Protein AF-A0A2M7E6N1-F1 (afdb_monomer_lite)

Secondary structure (DSSP, 8-state):
-PPPHHHHHTT-TT--EETTEETTT--BPPEE-TTS-EEE--------SSSHHHHHHHHHHHHHHHHHHHHTSPP-EEEEEEETTEEEEEEEEEETTEEEEEEEET---HHHHHHHHHHHHHHHHHHHHHHHHHHHHHHHHS-----HHHHHHHTTT--TTT---GGGTPPEEEEESS-TTTT--SSTTTEEEEEHHHHHHHHHHH-

Radius of gyration: 26.55 Å; chains: 1; bounding box: 60×28×76 Å

Foldseek 3Di:
DDDDPVCVPPPPVDWDDDPQATLPPQARHFDADPVGHGDGHDDGDDDFDDRPLVVLVVLVVVLVVLVVLLVPFDDFDKDWDADPNAIWIWGWDDDPPDIDTHTDGRDDDVVNVVRHVVSVVSVVVSVVSVVVSVVVVVCLVPDDDDDFVNQCVVAVQAAPPPRDHVVNVWDKDWDFCQDVVSPGGPYSSRIHIHTPVVVVVVVVVVD

InterPro domains:
  IPR002711 HNH endonuclease [PF01844] (159-205)
  IPR003615 HNH nuclease [SM00507] (146-200)
  IPR003615 HNH nuclease [cd00085] (150-203)
  IPR052892 Nucleic_acid-targeting_endonuclease [PTHR33877] (135-205)

Organism: NCBI:txid2014290

pLDDT: mean 72.69, std 21.27, range [29.91, 97.0]

Sequence (207 aa):
MGYCKECFEHIRSDCVLTNGVCVFCHYKTNEWDSNGQIVKKKDVLQDWGKSFLTWRNYYQNYFREIKKAIENLPKGSFIKKKIKGHWYYYLIYRNKNKVVFKYYGKMIPESLKAKIELRKDLVRKLSKIKSLLYSLRITARSSKKFSRFDILKKDNFTCQYCGRTPKDGVKLHVDHIIPLDKGGYHSKENLITTCQECNLEKHDKYS

Structure (mmCIF, N/CA/C/O backbone):
data_AF-A0A2M7E6N1-F1
#
_entry.id   AF-A0A2M7E6N1-F1
#
loop_
_atom_site.group_PDB
_atom_site.id
_atom_site.type_symbol
_atom_site.label_atom_id
_atom_site.label_alt_id
_atom_site.label_comp_id
_atom_site.label_asym_id
_atom_site.label_entity_id
_atom_site.label_seq_id
_atom_site.pdbx_PDB_ins_code
_atom_site.Cartn_x
_atom_site.Cartn_y
_atom_site.Cartn_z
_atom_site.occupancy
_atom_site.B_iso_or_equiv
_atom_site.auth_seq_id
_atom_site.auth_comp_id
_atom_site.auth_asym_id
_atom_site.auth_atom_id
_atom_site.pdbx_PDB_model_num
ATOM 1 N N . MET A 1 1 ? 19.928 3.974 17.284 1.00 29.91 1 MET A N 1
ATOM 2 C CA . MET A 1 1 ? 18.672 3.379 16.770 1.00 29.91 1 MET A CA 1
ATOM 3 C C . MET A 1 1 ? 18.925 1.901 16.542 1.00 29.91 1 MET A C 1
ATOM 5 O O . MET A 1 1 ? 19.706 1.572 15.663 1.00 29.91 1 MET A O 1
ATOM 9 N N . GLY A 1 2 ? 18.377 1.034 17.391 1.00 41.81 2 GLY A N 1
ATOM 10 C CA . GLY A 1 2 ? 18.538 -0.418 17.273 1.00 41.81 2 GLY A CA 1
ATOM 11 C C . GLY A 1 2 ? 17.288 -1.044 16.666 1.00 41.81 2 GLY A C 1
ATOM 12 O O . GLY A 1 2 ? 16.176 -0.640 16.997 1.00 41.81 2 GLY A O 1
ATOM 13 N N . TYR A 1 3 ? 17.477 -2.005 15.770 1.00 42.41 3 TYR A N 1
ATOM 14 C CA . TYR A 1 3 ? 16.412 -2.830 15.204 1.00 42.41 3 TYR A CA 1
ATOM 15 C C . TYR A 1 3 ? 16.255 -4.105 16.045 1.00 42.41 3 TYR A C 1
ATOM 17 O O . TYR A 1 3 ? 17.219 -4.563 16.656 1.00 42.41 3 TYR A O 1
ATOM 25 N N . CYS A 1 4 ? 15.063 -4.710 16.065 1.00 47.25 4 CYS A N 1
ATOM 26 C CA . CYS A 1 4 ? 14.921 -6.076 16.572 1.00 47.25 4 CYS A CA 1
ATOM 27 C C . CYS A 1 4 ? 15.604 -7.058 15.599 1.00 47.25 4 CYS A C 1
ATOM 29 O O . CYS A 1 4 ? 15.569 -6.822 14.390 1.00 47.25 4 CYS A O 1
ATOM 31 N N . LYS A 1 5 ? 16.215 -8.148 16.089 1.00 41.72 5 LYS A N 1
ATOM 32 C CA . LYS A 1 5 ? 16.976 -9.084 15.233 1.00 41.72 5 LYS A CA 1
ATOM 33 C C . LYS A 1 5 ? 16.126 -9.648 14.082 1.00 41.72 5 LYS A C 1
ATOM 35 O O . LYS A 1 5 ? 16.552 -9.611 12.934 1.00 41.72 5 LYS A O 1
ATOM 40 N N . GLU A 1 6 ? 14.873 -10.015 14.359 1.00 47.56 6 GLU A N 1
ATOM 41 C CA . GLU A 1 6 ? 13.917 -10.464 13.330 1.00 47.56 6 GLU A CA 1
ATOM 42 C C . GLU A 1 6 ? 13.539 -9.362 12.318 1.00 47.56 6 GLU A C 1
ATOM 44 O O . GLU A 1 6 ? 13.235 -9.640 11.160 1.00 47.56 6 GLU A O 1
ATOM 49 N N . CYS A 1 7 ? 13.576 -8.092 12.726 1.00 50.19 7 CYS A N 1
ATOM 50 C CA . CYS A 1 7 ? 13.232 -6.938 11.896 1.00 50.19 7 CYS A CA 1
ATOM 51 C C . CYS A 1 7 ? 14.350 -6.600 10.896 1.00 50.19 7 CYS A C 1
ATOM 53 O O . CYS A 1 7 ? 14.078 -6.186 9.769 1.00 50.19 7 CYS A O 1
ATOM 55 N N . PHE A 1 8 ? 15.606 -6.785 11.310 1.00 39.91 8 PHE A N 1
ATOM 56 C CA . PHE A 1 8 ? 16.781 -6.476 10.499 1.00 39.91 8 PHE A CA 1
ATOM 57 C C . PHE A 1 8 ? 16.979 -7.490 9.363 1.00 39.91 8 PHE A C 1
ATOM 59 O O . PHE A 1 8 ? 17.264 -7.110 8.229 1.00 39.91 8 PHE A O 1
ATOM 66 N N . GLU A 1 9 ? 16.766 -8.777 9.639 1.00 40.66 9 GLU A N 1
ATOM 67 C CA . GLU A 1 9 ? 17.077 -9.855 8.693 1.00 40.66 9 GLU A CA 1
ATOM 68 C C . GLU A 1 9 ? 15.975 -10.112 7.649 1.00 40.66 9 GLU A C 1
ATOM 70 O O . GLU A 1 9 ? 16.230 -10.762 6.636 1.00 40.66 9 GLU A O 1
ATOM 75 N N . HIS A 1 10 ? 14.741 -9.628 7.843 1.00 48.19 10 HIS A N 1
ATOM 76 C CA . HIS A 1 10 ? 13.595 -10.012 6.994 1.00 48.19 10 HIS A CA 1
ATOM 77 C C . HIS A 1 10 ? 12.956 -8.878 6.182 1.00 48.19 10 HIS A C 1
ATOM 79 O O . HIS A 1 10 ? 11.870 -9.053 5.630 1.00 48.19 10 HIS A O 1
ATOM 85 N N . ILE A 1 11 ? 13.628 -7.727 6.043 1.00 42.78 11 ILE A N 1
ATOM 86 C CA . ILE A 1 11 ? 13.127 -6.574 5.267 1.00 42.78 11 ILE A CA 1
ATOM 87 C C . ILE A 1 11 ? 11.681 -6.224 5.674 1.00 42.78 11 ILE A C 1
ATOM 89 O O . ILE A 1 11 ? 10.791 -6.043 4.839 1.00 42.78 11 ILE A O 1
ATOM 93 N N . ARG A 1 12 ? 11.432 -6.128 6.982 1.00 49.62 12 ARG A N 1
ATOM 94 C CA . ARG A 1 12 ? 10.317 -5.328 7.495 1.00 49.62 12 ARG A CA 1
ATOM 95 C C . ARG A 1 12 ? 10.891 -3.968 7.855 1.00 49.62 12 ARG A C 1
ATOM 97 O O . ARG A 1 12 ? 11.472 -3.786 8.919 1.00 49.62 12 ARG A O 1
ATOM 104 N N . SER A 1 13 ? 10.840 -3.052 6.892 1.00 38.97 13 SER A N 1
ATOM 105 C CA . SER A 1 13 ? 11.554 -1.768 6.924 1.00 38.97 13 SER A CA 1
ATOM 106 C C . SER A 1 13 ? 10.990 -0.745 7.920 1.00 38.97 13 SER A C 1
ATOM 108 O O . SER A 1 13 ? 11.370 0.418 7.878 1.00 38.97 13 SER A O 1
ATOM 110 N N . ASP A 1 14 ? 10.039 -1.142 8.756 1.00 39.38 14 ASP A N 1
ATOM 111 C CA . ASP A 1 14 ? 9.078 -0.262 9.407 1.00 39.38 14 ASP A CA 1
ATOM 112 C C . ASP A 1 14 ? 8.978 -0.445 10.936 1.00 39.38 14 ASP A C 1
ATOM 114 O O . ASP A 1 14 ? 8.237 0.300 11.576 1.00 39.38 14 ASP A O 1
ATOM 118 N N . CYS A 1 15 ? 9.763 -1.332 11.573 1.00 44.06 15 CYS A N 1
ATOM 119 C CA . CYS A 1 15 ? 9.841 -1.365 13.046 1.00 44.06 15 CYS A CA 1
ATOM 120 C C . CYS A 1 15 ? 10.893 -0.384 13.600 1.00 44.06 15 CYS A C 1
ATOM 122 O O . CYS A 1 15 ? 12.080 -0.461 13.285 1.00 44.06 15 CYS A O 1
ATOM 124 N N . VAL A 1 16 ? 10.434 0.491 14.501 1.00 41.50 16 VAL A N 1
ATOM 125 C CA . VAL A 1 16 ? 11.236 1.388 15.345 1.00 41.50 16 VAL A CA 1
ATOM 126 C C . VAL A 1 16 ? 11.027 0.982 16.809 1.00 41.50 16 VAL A C 1
ATOM 128 O O . VAL A 1 16 ? 9.938 0.534 17.173 1.00 41.50 16 VAL A O 1
ATOM 131 N N . LEU A 1 17 ? 12.066 1.110 17.641 1.00 43.16 17 LEU A N 1
ATOM 132 C CA . LEU A 1 17 ? 11.990 0.909 19.090 1.00 43.16 17 LEU A CA 1
ATOM 133 C C . LEU A 1 17 ? 11.842 2.253 19.806 1.00 43.16 17 LEU A C 1
ATOM 135 O O . LEU A 1 17 ? 12.632 3.168 19.574 1.00 43.16 17 LEU A O 1
ATOM 139 N N . THR A 1 18 ? 10.895 2.341 20.733 1.00 36.34 18 THR A N 1
ATOM 140 C CA . THR A 1 18 ? 10.771 3.463 21.672 1.00 36.34 18 THR A CA 1
ATOM 141 C C . THR A 1 18 ? 10.593 2.902 23.080 1.00 36.34 18 THR A C 1
ATOM 143 O O . THR A 1 18 ? 9.744 2.045 23.309 1.00 36.34 18 THR A O 1
ATOM 146 N N . ASN A 1 19 ? 11.454 3.312 24.018 1.00 39.22 19 ASN A N 1
ATOM 147 C CA . ASN A 1 19 ? 11.475 2.816 25.405 1.00 39.22 19 ASN A CA 1
ATOM 148 C C . ASN A 1 19 ? 11.522 1.274 25.543 1.00 39.22 19 ASN A C 1
ATOM 150 O O . ASN A 1 19 ? 10.914 0.707 26.449 1.00 39.22 19 ASN A O 1
ATOM 154 N N . GLY A 1 20 ? 12.240 0.586 24.644 1.00 42.12 20 GLY A N 1
ATOM 155 C CA . GLY A 1 20 ? 12.419 -0.874 24.695 1.00 42.12 20 GLY A CA 1
ATOM 156 C C . GLY A 1 20 ? 11.228 -1.695 24.180 1.00 42.12 20 GLY A C 1
ATOM 157 O O . GLY A 1 20 ? 11.040 -2.830 24.609 1.00 42.12 20 GLY A O 1
ATOM 158 N N . VAL A 1 21 ? 10.394 -1.148 23.287 1.00 40.72 21 VAL A N 1
ATOM 159 C CA . VAL A 1 21 ? 9.222 -1.844 22.716 1.00 40.72 21 VAL A CA 1
ATOM 160 C C . VAL A 1 21 ? 9.201 -1.707 21.191 1.00 40.72 21 VAL A C 1
ATOM 162 O O . VAL A 1 21 ? 9.361 -0.599 20.682 1.00 40.72 21 VAL A O 1
ATOM 165 N N . CYS A 1 22 ? 8.998 -2.812 20.448 1.00 49.78 22 CYS A N 1
ATOM 166 C CA . CYS A 1 22 ? 8.821 -2.756 18.982 1.00 49.78 22 CYS A CA 1
ATOM 167 C C . CYS A 1 22 ? 7.402 -2.336 18.628 1.00 49.78 22 CYS A C 1
ATOM 169 O O . CYS A 1 22 ? 6.429 -3.032 18.928 1.00 49.78 22 CYS A O 1
ATOM 171 N N . VAL A 1 23 ? 7.326 -1.221 17.907 1.00 42.72 23 VAL A N 1
ATOM 172 C CA . VAL A 1 23 ? 6.088 -0.537 17.519 1.00 42.72 23 VAL A CA 1
ATOM 173 C C . VAL A 1 23 ? 5.186 -1.395 16.614 1.00 42.72 23 VAL A C 1
ATOM 175 O O . VAL A 1 23 ? 3.986 -1.153 16.548 1.00 42.72 23 VAL A O 1
ATOM 178 N N . PHE A 1 24 ? 5.726 -2.429 15.959 1.00 43.50 24 PHE A N 1
ATOM 179 C CA . PHE A 1 24 ? 4.957 -3.337 15.096 1.00 43.50 24 PHE A CA 1
ATOM 180 C C . PHE A 1 24 ? 4.548 -4.664 15.737 1.00 43.50 24 PHE A C 1
ATOM 182 O O . PHE A 1 24 ? 3.534 -5.237 15.345 1.00 43.50 24 PHE A O 1
ATOM 189 N N . CYS A 1 25 ? 5.335 -5.173 16.684 1.00 43.91 25 CYS A N 1
ATOM 190 C CA . CYS A 1 25 ? 5.163 -6.529 17.213 1.00 43.91 25 CYS A CA 1
ATOM 191 C C . CYS A 1 25 ? 4.548 -6.546 18.620 1.00 43.91 25 CYS A C 1
ATOM 193 O O . CYS A 1 25 ? 4.162 -7.609 19.086 1.00 43.91 25 CYS A O 1
ATOM 195 N N . HIS A 1 26 ? 4.468 -5.395 19.303 1.00 43.59 26 HIS A N 1
ATOM 196 C CA . HIS A 1 26 ? 3.976 -5.273 20.683 1.00 43.59 26 HIS A CA 1
ATOM 197 C C . HIS A 1 26 ? 4.650 -6.239 21.692 1.00 43.59 26 HIS A C 1
ATOM 199 O O . HIS A 1 26 ? 4.001 -6.744 22.602 1.00 43.59 26 HIS A O 1
ATOM 205 N N . TYR A 1 27 ? 5.969 -6.451 21.589 1.00 43.47 27 TYR A N 1
ATOM 206 C CA . TYR A 1 27 ? 6.781 -7.126 22.619 1.00 43.47 27 TYR A CA 1
ATOM 207 C C . TYR A 1 27 ? 7.681 -6.111 23.342 1.00 43.47 27 TYR A C 1
ATOM 209 O O . TYR A 1 27 ? 8.292 -5.262 22.684 1.00 43.47 27 TYR A O 1
ATOM 217 N N . LYS A 1 28 ? 7.799 -6.209 24.678 1.00 42.94 28 LYS A N 1
ATOM 218 C CA . LYS A 1 28 ? 8.885 -5.552 25.429 1.00 42.94 28 LYS A CA 1
ATOM 219 C C . LYS A 1 28 ? 10.184 -6.321 25.172 1.00 42.94 28 LYS A C 1
ATOM 221 O O . LYS A 1 28 ? 10.194 -7.548 25.216 1.00 42.94 28 LYS A O 1
ATOM 226 N N . THR A 1 29 ? 11.264 -5.620 24.847 1.00 50.81 29 THR A N 1
ATOM 227 C CA . THR A 1 29 ? 12.555 -6.240 24.531 1.00 50.81 29 THR A CA 1
ATOM 228 C C . THR A 1 29 ? 13.300 -6.619 25.808 1.00 50.81 29 THR A C 1
ATOM 230 O O . THR A 1 29 ? 13.309 -5.849 26.768 1.00 50.81 29 THR A O 1
ATOM 233 N N . ASN A 1 30 ? 13.957 -7.783 25.798 1.00 51.69 30 ASN A N 1
ATOM 234 C CA . ASN A 1 30 ? 14.899 -8.190 26.845 1.00 51.69 30 ASN A CA 1
ATOM 235 C C . ASN A 1 30 ? 16.039 -7.166 26.995 1.00 51.69 30 ASN A C 1
ATOM 237 O O . ASN A 1 30 ? 16.335 -6.425 26.057 1.00 51.69 30 ASN A O 1
ATOM 241 N N . GLU A 1 31 ? 16.693 -7.152 28.152 1.00 52.94 31 GLU A N 1
ATOM 242 C CA . GLU A 1 31 ? 17.975 -6.466 28.347 1.00 52.94 31 GLU A CA 1
ATOM 243 C C . GLU A 1 31 ? 19.106 -7.382 27.852 1.00 52.94 31 GLU A C 1
ATOM 245 O O . GLU A 1 31 ? 19.082 -8.586 28.127 1.00 52.94 31 GLU A O 1
ATOM 250 N N . TRP A 1 32 ? 20.073 -6.819 27.122 1.00 46.94 32 TRP A N 1
ATOM 251 C CA . TRP A 1 32 ? 21.192 -7.536 26.494 1.00 46.94 32 TRP A CA 1
ATOM 252 C C . TRP A 1 32 ? 22.525 -6.869 26.853 1.00 46.94 32 TRP A C 1
ATOM 254 O O . TRP A 1 32 ? 22.564 -5.647 27.007 1.00 46.94 32 TRP A O 1
ATOM 264 N N . ASP A 1 33 ? 23.602 -7.645 26.971 1.00 56.62 33 ASP A N 1
ATOM 265 C CA . ASP A 1 33 ? 24.953 -7.129 27.214 1.00 56.62 33 ASP A CA 1
ATOM 266 C C . ASP A 1 33 ? 25.668 -6.682 25.919 1.00 56.62 33 ASP A C 1
ATOM 268 O O . ASP A 1 33 ? 25.150 -6.830 24.807 1.00 56.62 33 ASP A O 1
ATOM 272 N N . SER A 1 34 ? 26.880 -6.128 26.052 1.00 44.62 34 SER A N 1
ATOM 273 C CA . SER A 1 34 ? 27.693 -5.644 24.923 1.00 44.62 34 SER A CA 1
ATOM 274 C C . SER A 1 34 ? 28.162 -6.744 23.966 1.00 44.62 34 SER A C 1
ATOM 276 O O . SER A 1 34 ? 28.597 -6.433 22.860 1.00 44.62 34 SER A O 1
ATOM 278 N N . ASN A 1 35 ? 28.050 -8.012 24.367 1.00 47.41 35 ASN A N 1
ATOM 279 C CA . ASN A 1 35 ? 28.360 -9.183 23.549 1.00 47.41 35 ASN A CA 1
ATOM 280 C C . ASN A 1 35 ? 27.093 -9.817 22.947 1.00 47.41 35 ASN A C 1
ATOM 282 O O . ASN A 1 35 ? 27.176 -10.821 22.238 1.00 47.41 35 ASN A O 1
ATOM 286 N N . GLY A 1 36 ? 25.919 -9.230 23.204 1.00 37.66 36 GLY A N 1
ATOM 287 C CA . GLY A 1 36 ? 24.639 -9.688 22.685 1.00 37.66 36 GLY A CA 1
ATOM 288 C C . GLY A 1 36 ? 24.035 -10.880 23.433 1.00 37.66 36 GLY A C 1
ATOM 289 O O . GLY A 1 36 ? 23.231 -11.599 22.838 1.00 37.66 36 GLY A O 1
ATOM 290 N N . GLN A 1 37 ? 24.378 -11.106 24.705 1.00 41.78 37 GLN A N 1
ATOM 291 C CA . GLN A 1 37 ? 23.738 -12.118 25.559 1.00 41.78 37 GLN A CA 1
ATOM 292 C C . GLN A 1 37 ? 22.634 -11.518 26.446 1.00 41.78 37 GLN A C 1
ATOM 294 O O . GLN A 1 37 ? 22.700 -10.358 26.846 1.00 41.78 37 GLN A O 1
ATOM 299 N N . ILE A 1 38 ? 21.583 -12.298 26.733 1.00 40.75 38 ILE A N 1
ATOM 300 C CA . ILE A 1 38 ? 20.387 -11.839 27.465 1.00 40.75 38 ILE A CA 1
ATOM 301 C C . ILE A 1 38 ? 20.673 -11.766 28.966 1.00 40.75 38 ILE A C 1
ATOM 303 O O . ILE A 1 38 ? 20.966 -12.784 29.585 1.00 40.75 38 ILE A O 1
ATOM 307 N N . VAL A 1 39 ? 20.468 -10.590 29.560 1.00 49.59 39 VAL A N 1
ATOM 308 C CA . VAL A 1 39 ? 20.672 -10.333 30.995 1.00 49.59 39 VAL A CA 1
ATOM 309 C C . VAL A 1 39 ? 19.364 -10.230 31.790 1.00 49.59 39 VAL A C 1
ATOM 311 O O . VAL A 1 39 ? 19.364 -10.527 32.984 1.00 49.59 39 VAL A O 1
ATOM 314 N N . LYS A 1 40 ? 18.223 -9.869 31.170 1.00 43.56 40 LYS A N 1
ATOM 315 C CA . LYS A 1 40 ? 16.909 -9.850 31.861 1.00 43.56 40 LYS A CA 1
ATOM 316 C C . LYS A 1 40 ? 15.700 -9.915 30.912 1.00 43.56 40 LYS A C 1
ATOM 318 O O . LYS A 1 40 ? 15.672 -9.218 29.900 1.00 43.56 40 LYS A O 1
ATOM 323 N N . LYS A 1 41 ? 14.668 -10.702 31.256 1.00 43.44 41 LYS A N 1
ATOM 324 C CA . LYS A 1 41 ? 13.372 -10.802 30.534 1.00 43.44 41 LYS A CA 1
ATOM 325 C C . LYS A 1 41 ? 12.311 -9.902 31.190 1.00 43.44 41 LYS A C 1
ATOM 327 O O . LYS A 1 41 ? 12.215 -9.900 32.414 1.00 43.44 41 LYS A O 1
ATOM 332 N N . LYS A 1 42 ? 11.515 -9.149 30.413 1.00 43.69 42 LYS A N 1
ATOM 333 C CA . LYS A 1 42 ? 10.425 -8.284 30.930 1.00 43.69 42 LYS A CA 1
ATOM 334 C C . LYS A 1 42 ? 9.100 -8.521 30.189 1.00 43.69 42 LYS A C 1
ATOM 336 O O . LYS A 1 42 ? 9.071 -8.486 28.962 1.00 43.69 42 LYS A O 1
ATOM 341 N N . ASP A 1 43 ? 8.023 -8.721 30.952 1.00 44.84 43 ASP A N 1
ATOM 342 C CA . ASP A 1 43 ? 6.708 -9.176 30.471 1.00 44.84 43 ASP A CA 1
ATOM 343 C C . ASP A 1 43 ? 5.859 -8.116 29.740 1.00 44.84 43 ASP A C 1
ATOM 345 O O . ASP A 1 43 ? 5.949 -6.904 29.966 1.00 44.84 43 ASP A O 1
ATOM 349 N N . VAL A 1 44 ? 5.024 -8.625 28.830 1.00 41.69 44 VAL A N 1
ATOM 350 C CA . VAL A 1 44 ? 4.230 -7.936 27.799 1.00 41.69 44 VAL A CA 1
ATOM 351 C C . VAL A 1 44 ? 2.810 -7.656 28.304 1.00 41.69 44 VAL A C 1
ATOM 353 O O . VAL A 1 44 ? 2.206 -8.587 28.820 1.00 41.69 44 VAL A O 1
ATOM 356 N N . LEU A 1 45 ? 2.272 -6.433 28.111 1.00 40.84 45 LEU A N 1
ATOM 357 C CA . LEU A 1 45 ? 0.858 -6.098 27.781 1.00 40.84 45 LEU A CA 1
ATOM 358 C C . LEU A 1 45 ? 0.475 -4.635 28.123 1.00 40.84 45 LEU A C 1
ATOM 360 O O . LEU A 1 45 ? 1.081 -4.026 28.998 1.00 40.84 45 LEU A O 1
ATOM 364 N N . GLN A 1 46 ? -0.599 -4.162 27.458 1.00 33.38 46 GLN A N 1
ATOM 365 C CA . GLN A 1 46 ? -1.424 -2.945 27.668 1.00 33.38 46 GLN A CA 1
ATOM 366 C C . GLN A 1 46 ? -1.090 -1.682 26.842 1.00 33.38 46 GLN A C 1
ATOM 368 O O . GLN A 1 46 ? -0.435 -0.785 27.348 1.00 33.38 46 GLN A O 1
ATOM 373 N N . ASP A 1 47 ? -1.600 -1.583 25.601 1.00 33.69 47 ASP A N 1
ATOM 374 C CA . ASP A 1 47 ? -2.255 -0.351 25.093 1.00 33.69 47 ASP A CA 1
ATOM 375 C C . ASP A 1 47 ? -2.961 -0.619 23.742 1.00 33.69 47 ASP A C 1
ATOM 377 O O . ASP A 1 47 ? -2.325 -1.030 22.769 1.00 33.69 47 ASP A O 1
ATOM 381 N N . TRP A 1 48 ? -4.285 -0.468 23.677 1.00 35.06 48 TRP A N 1
ATOM 382 C CA . TRP A 1 48 ? -5.137 -0.919 22.562 1.00 35.06 48 TRP A CA 1
ATOM 383 C C . TRP A 1 48 ? -5.934 0.267 21.990 1.00 35.06 48 TRP A C 1
ATOM 385 O O . TRP A 1 48 ? -6.916 0.685 22.591 1.00 35.06 48 TRP A O 1
ATOM 395 N N . GLY A 1 49 ? -5.551 0.811 20.821 1.00 36.97 49 GLY A N 1
ATOM 396 C CA . GLY A 1 49 ? -6.436 1.734 20.079 1.00 36.97 49 GLY A CA 1
ATOM 397 C C . GLY A 1 49 ? -5.817 2.646 19.009 1.00 36.97 49 GLY A C 1
ATOM 398 O O . GLY A 1 49 ? -6.502 3.004 18.055 1.00 36.97 49 GLY A O 1
ATOM 399 N N . LYS A 1 50 ? -4.530 3.017 19.098 1.00 37.25 50 LYS A N 1
ATOM 400 C CA . LYS A 1 50 ? -3.926 4.038 18.202 1.00 37.25 50 LYS A CA 1
ATOM 401 C C . LYS A 1 50 ? -2.993 3.507 17.102 1.00 37.25 50 LYS A C 1
ATOM 403 O O . LYS A 1 50 ? -2.519 4.292 16.286 1.00 37.25 50 LYS A O 1
ATOM 408 N N . SER A 1 51 ? -2.713 2.204 17.047 1.00 49.38 51 SER A N 1
ATOM 409 C CA . SER A 1 51 ? -1.590 1.675 16.256 1.00 49.38 51 SER A CA 1
ATOM 410 C C . SER A 1 51 ? -1.890 1.399 14.778 1.00 49.38 51 SER A C 1
ATOM 412 O O . SER A 1 51 ? -0.976 1.480 13.974 1.00 49.38 51 SER A O 1
ATOM 414 N N . PHE A 1 52 ? -3.129 1.113 14.361 1.00 40.09 52 PHE A N 1
ATOM 415 C CA . PHE A 1 52 ? -3.390 0.618 12.993 1.00 40.09 52 PHE A CA 1
ATOM 416 C C . PHE A 1 52 ? -3.777 1.705 11.966 1.00 40.09 52 PHE A C 1
ATOM 418 O O . PHE A 1 52 ? -3.365 1.642 10.803 1.00 40.09 52 PHE A O 1
ATOM 425 N N . LEU A 1 53 ? -4.571 2.712 12.361 1.00 43.09 53 LEU A N 1
ATOM 426 C CA . LEU A 1 53 ? -5.066 3.764 11.451 1.00 43.09 53 LEU A CA 1
ATOM 427 C C . LEU A 1 53 ? -3.916 4.592 10.849 1.00 43.09 53 LEU A C 1
ATOM 429 O O . LEU A 1 53 ? -3.933 4.951 9.671 1.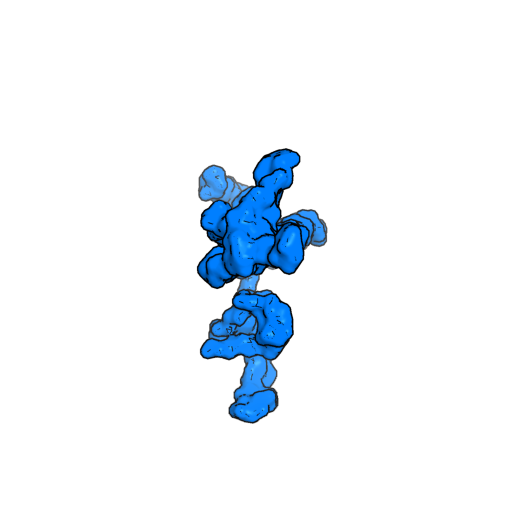00 43.09 53 LEU A O 1
ATOM 433 N N . THR A 1 54 ? -2.879 4.817 11.651 1.00 57.25 54 THR A N 1
ATOM 434 C CA . THR A 1 54 ? -1.613 5.456 11.283 1.00 57.25 54 THR A CA 1
ATOM 435 C C . THR A 1 54 ? -0.881 4.685 10.187 1.00 57.25 54 THR A C 1
ATOM 437 O O . THR A 1 54 ? -0.488 5.289 9.189 1.00 57.25 54 THR A O 1
ATOM 440 N N . TRP A 1 55 ? -0.776 3.355 10.289 1.00 53.00 55 TRP A N 1
ATOM 441 C CA . TRP A 1 55 ? -0.081 2.541 9.283 1.00 53.00 55 TRP A CA 1
ATOM 442 C C . TRP A 1 55 ? -0.817 2.466 7.951 1.00 53.00 55 TRP A C 1
ATOM 444 O O . TRP A 1 55 ? -0.193 2.591 6.897 1.00 53.00 55 TRP A O 1
ATOM 454 N N . ARG A 1 56 ? -2.145 2.315 7.948 1.00 60.28 56 ARG A N 1
ATOM 455 C CA . ARG A 1 56 ? -2.898 2.313 6.683 1.00 60.28 56 ARG A CA 1
ATOM 456 C C . ARG A 1 56 ? -2.768 3.641 5.948 1.00 60.28 56 ARG A C 1
ATOM 458 O O . ARG A 1 56 ? -2.509 3.631 4.745 1.00 60.28 56 ARG A O 1
ATOM 465 N N . ASN A 1 57 ? -2.917 4.758 6.657 1.00 65.69 57 ASN A N 1
ATOM 466 C CA . ASN A 1 57 ? -2.766 6.086 6.067 1.00 65.69 57 ASN A CA 1
ATOM 467 C C . ASN A 1 57 ? -1.334 6.305 5.565 1.00 65.69 57 ASN A C 1
ATOM 469 O O . ASN A 1 57 ? -1.147 6.788 4.449 1.00 65.69 57 ASN A O 1
ATOM 473 N N . TYR A 1 58 ? -0.331 5.858 6.324 1.00 70.56 58 TYR A N 1
ATOM 474 C CA . TYR A 1 58 ? 1.066 5.856 5.895 1.00 70.56 58 TYR A CA 1
ATOM 475 C C . TYR A 1 58 ? 1.260 5.089 4.579 1.00 70.56 58 TYR A C 1
ATOM 477 O O . TYR A 1 58 ? 1.741 5.655 3.600 1.00 70.56 58 TYR A O 1
ATOM 485 N N . TYR A 1 59 ? 0.810 3.833 4.501 1.00 68.75 59 TYR A N 1
ATOM 486 C CA . TYR A 1 59 ? 0.962 3.011 3.299 1.00 68.75 59 TYR A CA 1
ATOM 487 C C . TYR A 1 59 ? 0.173 3.549 2.101 1.00 68.75 59 TYR A C 1
ATOM 489 O O . TYR A 1 59 ? 0.629 3.441 0.962 1.00 68.75 59 TYR A O 1
ATOM 497 N N . GLN A 1 60 ? -0.988 4.164 2.334 1.00 77.19 60 GLN A N 1
ATOM 498 C CA . GLN A 1 60 ? -1.750 4.852 1.292 1.00 77.19 60 GLN A CA 1
ATOM 499 C C . GLN A 1 60 ? -1.035 6.113 0.784 1.00 77.19 60 GLN A C 1
ATOM 501 O O . GLN A 1 60 ? -1.023 6.359 -0.424 1.00 77.19 60 GLN A O 1
ATOM 506 N N . ASN A 1 61 ? -0.423 6.905 1.666 1.00 77.19 61 ASN A N 1
ATOM 507 C CA . ASN A 1 61 ? 0.382 8.070 1.286 1.00 77.19 61 ASN A CA 1
ATOM 508 C C . ASN A 1 61 ? 1.616 7.637 0.498 1.00 77.19 61 ASN A C 1
ATOM 510 O O . ASN A 1 61 ? 1.826 8.103 -0.621 1.00 77.19 61 ASN A O 1
ATOM 514 N N . TYR A 1 62 ? 2.346 6.654 1.017 1.00 78.69 62 TYR A N 1
ATOM 515 C CA . TYR A 1 62 ? 3.533 6.103 0.378 1.00 78.69 62 TYR A CA 1
ATOM 516 C C . TYR A 1 62 ? 3.224 5.504 -1.004 1.00 78.69 62 TYR A C 1
ATOM 518 O O . TYR A 1 62 ? 3.954 5.719 -1.973 1.00 78.69 62 TYR A O 1
ATOM 526 N N . PHE A 1 63 ? 2.077 4.828 -1.148 1.00 85.81 63 PHE A N 1
ATOM 527 C CA . PHE A 1 63 ? 1.577 4.368 -2.446 1.00 85.81 63 PHE A CA 1
ATOM 528 C C . PHE A 1 63 ? 1.372 5.530 -3.432 1.00 85.81 63 PHE A C 1
ATOM 530 O O . PHE A 1 63 ? 1.769 5.428 -4.596 1.00 85.81 63 PHE A O 1
ATOM 537 N N . ARG A 1 64 ? 0.760 6.639 -2.986 1.00 87.94 64 ARG A N 1
ATOM 538 C CA . ARG A 1 64 ? 0.533 7.832 -3.822 1.00 87.94 64 ARG A CA 1
ATOM 539 C C . ARG A 1 64 ? 1.845 8.481 -4.258 1.00 87.94 64 ARG A C 1
ATOM 541 O O . ARG A 1 64 ? 1.969 8.848 -5.424 1.00 87.94 64 ARG A O 1
ATOM 548 N N . GLU A 1 65 ? 2.817 8.590 -3.361 1.00 88.38 65 GLU A N 1
ATOM 549 C CA . GLU A 1 65 ? 4.135 9.164 -3.651 1.00 88.38 65 GLU A CA 1
ATOM 550 C C . GLU A 1 65 ? 4.913 8.334 -4.672 1.00 88.38 65 GLU A C 1
ATOM 552 O O . GLU A 1 65 ? 5.362 8.868 -5.687 1.00 88.38 65 GLU A O 1
ATOM 557 N N . ILE A 1 66 ? 5.000 7.014 -4.471 1.00 87.12 66 ILE A N 1
ATOM 558 C CA . ILE A 1 66 ? 5.670 6.118 -5.422 1.00 87.12 66 ILE A CA 1
ATOM 559 C C . ILE A 1 66 ? 4.990 6.185 -6.791 1.00 87.12 66 ILE A C 1
ATOM 561 O O . ILE A 1 66 ? 5.670 6.216 -7.817 1.00 87.12 66 ILE A O 1
ATOM 565 N N . LYS A 1 67 ? 3.653 6.233 -6.827 1.00 93.12 67 LYS A N 1
ATOM 566 C CA . LYS A 1 67 ? 2.907 6.347 -8.083 1.00 93.12 67 LYS A CA 1
ATOM 567 C C . LYS A 1 67 ? 3.275 7.631 -8.841 1.00 93.12 67 LYS A C 1
ATOM 569 O O . LYS A 1 67 ? 3.606 7.540 -10.022 1.00 93.12 67 LYS A O 1
ATOM 574 N N . LYS A 1 68 ? 3.313 8.782 -8.157 1.00 93.38 68 LYS A N 1
ATOM 575 C CA . LYS A 1 68 ? 3.758 10.064 -8.738 1.00 93.38 68 LYS A CA 1
ATOM 576 C C . LYS A 1 68 ? 5.212 10.006 -9.221 1.00 93.38 68 LYS A C 1
ATOM 578 O O . LYS A 1 68 ? 5.520 10.471 -10.313 1.00 93.38 68 LYS A O 1
ATOM 583 N N . ALA A 1 69 ? 6.111 9.399 -8.444 1.00 91.69 69 ALA A N 1
ATOM 584 C CA . ALA A 1 69 ? 7.513 9.246 -8.836 1.00 91.69 69 ALA A CA 1
ATOM 585 C C . ALA A 1 69 ? 7.662 8.398 -10.113 1.00 91.69 69 ALA A C 1
ATOM 587 O O . ALA A 1 69 ? 8.428 8.745 -11.011 1.00 91.69 69 ALA A O 1
ATOM 588 N N . ILE A 1 70 ? 6.888 7.314 -10.232 1.00 94.44 70 ILE A N 1
ATOM 589 C CA . ILE A 1 70 ? 6.865 6.467 -11.428 1.00 94.44 70 ILE A CA 1
ATOM 590 C C . ILE A 1 70 ? 6.362 7.244 -12.648 1.00 94.44 70 ILE A C 1
ATOM 592 O O . ILE A 1 70 ? 6.899 7.046 -13.733 1.00 94.44 70 ILE A O 1
ATOM 596 N N . GLU A 1 71 ? 5.350 8.101 -12.524 1.00 92.75 71 GLU A N 1
ATOM 597 C CA . GLU A 1 71 ? 4.801 8.867 -13.659 1.00 92.75 71 GLU A CA 1
ATOM 598 C C . GLU A 1 71 ? 5.866 9.733 -14.355 1.00 92.75 71 GLU A C 1
ATOM 600 O O . GLU A 1 71 ? 5.881 9.801 -15.583 1.00 92.75 71 GLU A O 1
ATOM 605 N N . ASN A 1 72 ? 6.826 10.265 -13.595 1.00 91.25 72 ASN A N 1
ATOM 606 C CA . ASN A 1 72 ? 7.896 11.129 -14.102 1.00 91.25 72 ASN A CA 1
ATOM 607 C C . ASN A 1 72 ? 9.129 10.381 -14.649 1.00 91.25 72 ASN A C 1
ATOM 609 O O . ASN A 1 72 ? 10.051 11.006 -15.176 1.00 91.25 72 ASN A O 1
ATOM 613 N N . LEU A 1 73 ? 9.183 9.049 -14.540 1.00 94.69 73 LEU A N 1
ATOM 614 C CA . LEU A 1 73 ? 10.331 8.253 -14.989 1.00 94.69 73 LEU A CA 1
ATOM 615 C C . LEU A 1 73 ? 10.112 7.635 -16.380 1.00 94.69 73 LEU A C 1
ATOM 617 O O . LEU A 1 73 ? 9.003 7.201 -16.699 1.00 94.69 73 LEU A O 1
ATOM 621 N N . PRO A 1 74 ? 11.162 7.492 -17.210 1.00 94.38 74 PRO A N 1
ATOM 622 C CA . PRO A 1 74 ? 11.051 6.836 -18.509 1.00 94.38 74 PRO A CA 1
ATOM 623 C C . PRO A 1 74 ? 10.609 5.381 -18.334 1.00 94.38 74 PRO A C 1
ATOM 625 O O . PRO A 1 74 ? 11.075 4.680 -17.441 1.00 94.38 74 PRO A O 1
ATOM 628 N N . LYS A 1 75 ? 9.691 4.919 -19.185 1.00 93.75 75 LYS A N 1
ATOM 629 C CA . LYS A 1 75 ? 9.215 3.529 -19.206 1.00 93.75 75 LYS A CA 1
ATOM 630 C C . LYS A 1 75 ? 9.933 2.724 -20.280 1.00 93.75 75 LYS A C 1
ATOM 632 O O . LYS A 1 75 ? 10.246 3.259 -21.340 1.00 93.75 75 LYS A O 1
ATOM 637 N N . GLY A 1 76 ? 10.100 1.429 -20.031 1.00 94.31 76 GLY A N 1
ATOM 638 C CA . GLY A 1 76 ? 10.598 0.479 -21.018 1.00 94.31 76 GLY A CA 1
ATOM 639 C C . GLY A 1 76 ? 11.769 -0.360 -20.537 1.00 94.31 76 GLY A C 1
ATOM 640 O O . GLY A 1 76 ? 12.138 -0.332 -19.365 1.00 94.31 76 GLY A O 1
ATOM 641 N N . SER A 1 77 ? 12.342 -1.086 -21.487 1.00 95.12 77 SER A N 1
ATOM 642 C CA . SER A 1 77 ? 13.543 -1.899 -21.320 1.00 95.12 77 SER A CA 1
ATOM 643 C C . SER A 1 77 ? 14.497 -1.628 -22.473 1.00 95.12 77 SER A C 1
ATOM 645 O O . SER A 1 77 ? 14.066 -1.299 -23.577 1.00 95.12 77 SER A O 1
ATOM 647 N N . PHE A 1 78 ? 15.796 -1.769 -22.242 1.00 95.94 78 PHE A N 1
ATOM 648 C CA . PHE A 1 78 ? 16.761 -1.713 -23.331 1.00 95.94 78 PHE A CA 1
ATOM 649 C C . PHE A 1 78 ? 16.856 -3.060 -24.035 1.00 95.94 78 PHE A C 1
ATOM 651 O O . PHE A 1 78 ? 16.878 -4.107 -23.392 1.00 95.94 78 PHE A O 1
ATOM 658 N N . ILE A 1 79 ? 16.944 -3.017 -25.359 1.00 96.06 79 ILE A N 1
ATOM 659 C CA . ILE A 1 79 ? 17.276 -4.159 -26.206 1.00 96.06 79 ILE A CA 1
ATOM 660 C C . ILE A 1 79 ? 18.455 -3.788 -27.102 1.00 96.06 79 ILE A C 1
ATOM 662 O O . ILE A 1 79 ? 18.650 -2.617 -27.433 1.00 96.06 79 ILE A O 1
ATOM 666 N N . LYS A 1 80 ? 19.213 -4.797 -27.528 1.00 96.38 80 LYS A N 1
ATOM 667 C CA . LYS A 1 80 ? 20.288 -4.659 -28.512 1.00 96.38 80 LYS A CA 1
ATOM 668 C C . LYS A 1 80 ? 19.903 -5.369 -29.807 1.00 96.38 80 LYS A C 1
ATOM 670 O O . LYS A 1 80 ? 19.343 -6.462 -29.763 1.00 96.38 80 LYS A O 1
ATOM 675 N N . LYS A 1 81 ? 20.202 -4.762 -30.953 1.00 95.50 81 LYS A N 1
ATOM 676 C CA . LYS A 1 81 ? 20.020 -5.352 -32.287 1.00 95.50 81 LYS A CA 1
ATOM 677 C C . LYS A 1 81 ? 21.328 -5.274 -33.066 1.00 95.50 81 LYS A C 1
ATOM 679 O O . LYS A 1 81 ? 22.032 -4.272 -32.966 1.00 95.50 81 LYS A O 1
ATOM 684 N N . LYS A 1 82 ? 21.641 -6.318 -33.835 1.00 96.50 82 LYS A N 1
ATOM 685 C CA . LYS A 1 82 ? 22.799 -6.352 -34.736 1.00 96.50 82 LYS A CA 1
ATOM 686 C C . LYS A 1 82 ? 22.345 -5.968 -36.144 1.00 96.50 82 LYS A C 1
ATOM 688 O O . LYS A 1 82 ? 21.441 -6.601 -36.678 1.00 96.50 82 LYS A O 1
ATOM 693 N N . ILE A 1 83 ? 22.946 -4.937 -36.731 1.00 94.31 83 ILE A N 1
ATOM 694 C CA . ILE A 1 83 ? 22.630 -4.433 -38.075 1.00 94.31 83 ILE A CA 1
ATOM 695 C C . ILE A 1 83 ? 23.952 -4.242 -38.813 1.00 94.31 83 ILE A C 1
ATOM 697 O O . ILE A 1 83 ? 24.823 -3.526 -38.323 1.00 94.31 83 ILE A O 1
ATOM 701 N N . LYS A 1 84 ? 24.116 -4.904 -39.968 1.00 94.50 84 LYS A N 1
ATOM 702 C CA . LYS A 1 84 ? 25.348 -4.852 -40.782 1.00 94.50 84 LYS A CA 1
ATOM 703 C C . LYS A 1 84 ? 26.630 -5.060 -39.949 1.00 94.50 84 LYS A C 1
ATOM 705 O O . LYS A 1 84 ? 27.582 -4.305 -40.060 1.00 94.50 84 LYS A O 1
ATOM 710 N N . GLY A 1 85 ? 26.622 -6.040 -39.042 1.00 94.62 85 GLY A N 1
ATOM 711 C CA . GLY A 1 85 ? 27.775 -6.352 -38.183 1.00 94.62 85 GLY A CA 1
ATOM 712 C C . GLY A 1 85 ? 27.894 -5.525 -36.895 1.00 94.62 85 GLY A C 1
ATOM 713 O O . GLY A 1 85 ? 28.555 -5.976 -35.962 1.00 94.62 85 GLY A O 1
ATOM 714 N N . HIS A 1 86 ? 27.198 -4.393 -36.778 1.00 94.25 86 HIS A N 1
ATOM 715 C CA . HIS A 1 86 ? 27.300 -3.490 -35.629 1.00 94.25 86 HIS A CA 1
ATOM 716 C C . HIS A 1 86 ? 26.116 -3.618 -34.664 1.00 94.25 86 HIS A C 1
ATOM 718 O O . HIS A 1 86 ? 24.986 -3.885 -35.073 1.00 94.25 86 HIS A O 1
ATOM 724 N N . TRP A 1 87 ? 26.369 -3.412 -33.369 1.00 96.75 87 TRP A N 1
ATOM 725 C CA . TRP A 1 87 ? 25.343 -3.437 -32.326 1.00 96.75 87 TRP A CA 1
ATOM 726 C C . TRP A 1 87 ? 24.756 -2.049 -32.072 1.00 96.75 87 TRP A C 1
ATOM 728 O O . TRP A 1 87 ? 25.487 -1.071 -31.925 1.00 96.75 87 TRP A O 1
ATOM 738 N N . TYR A 1 88 ? 23.430 -1.997 -31.961 1.00 96.31 88 TYR A N 1
ATOM 739 C CA . TYR A 1 88 ? 22.668 -0.787 -31.678 1.00 96.31 88 TYR A CA 1
ATOM 740 C C . TYR A 1 88 ? 21.645 -1.025 -30.573 1.00 96.31 88 TYR A C 1
ATOM 742 O O . TYR A 1 88 ? 20.998 -2.075 -30.518 1.00 96.31 88 TYR A O 1
ATOM 750 N N . TYR A 1 89 ? 21.473 -0.026 -29.716 1.00 96.88 89 TYR A N 1
ATOM 751 C CA . TYR A 1 89 ? 20.555 -0.052 -28.592 1.00 96.88 89 TYR A CA 1
ATOM 752 C C . TYR A 1 89 ? 19.239 0.643 -28.926 1.00 96.88 89 TYR A C 1
ATOM 754 O O . TYR A 1 89 ? 19.199 1.708 -29.548 1.00 96.88 89 TYR A O 1
ATOM 762 N N . TYR A 1 90 ? 18.153 0.037 -28.459 1.00 96.62 90 TYR A N 1
ATOM 763 C CA . TYR A 1 90 ? 16.807 0.584 -28.533 1.00 96.62 90 TYR A CA 1
ATOM 764 C C . TYR A 1 90 ? 16.163 0.522 -27.151 1.00 96.62 90 TYR A C 1
ATOM 766 O O . TYR A 1 90 ? 16.323 -0.461 -26.432 1.00 96.62 90 TYR A O 1
ATOM 774 N N . LEU A 1 91 ? 15.389 1.543 -26.797 1.00 96.81 91 LEU A N 1
ATOM 775 C CA . LEU A 1 91 ? 14.460 1.494 -25.676 1.00 96.81 91 LEU A CA 1
ATOM 776 C C . LEU A 1 91 ? 13.102 1.021 -26.204 1.00 96.81 91 LEU A C 1
ATOM 778 O O . LEU A 1 91 ? 12.489 1.702 -27.029 1.00 96.81 91 LEU A O 1
ATOM 782 N N . ILE A 1 92 ? 12.641 -0.137 -25.736 1.00 97.00 92 ILE A N 1
ATOM 783 C CA . ILE A 1 92 ? 11.331 -0.693 -26.076 1.00 97.00 92 ILE A CA 1
ATOM 784 C C . ILE A 1 92 ? 10.326 -0.397 -24.963 1.00 97.00 92 ILE A C 1
ATOM 786 O O . ILE A 1 92 ? 10.589 -0.664 -23.790 1.00 97.00 92 ILE A O 1
ATOM 790 N N . TYR A 1 93 ? 9.158 0.144 -25.311 1.00 95.81 93 TYR A N 1
ATOM 791 C CA . TYR A 1 93 ? 8.082 0.390 -24.349 1.00 95.81 93 TYR A CA 1
ATOM 792 C C . TYR A 1 93 ? 6.699 0.357 -24.991 1.00 95.81 93 TYR A C 1
ATOM 794 O O . TYR A 1 93 ? 6.536 0.617 -26.179 1.00 95.81 93 TYR A O 1
ATOM 802 N N . ARG A 1 94 ? 5.668 0.080 -24.186 1.00 94.00 94 ARG A N 1
ATOM 803 C CA . ARG A 1 94 ? 4.270 0.204 -24.617 1.00 94.00 94 ARG A CA 1
ATOM 804 C C . ARG A 1 94 ? 3.761 1.627 -24.408 1.00 94.00 94 ARG A C 1
ATOM 806 O O . ARG A 1 94 ? 3.861 2.193 -23.313 1.00 94.00 94 ARG A O 1
ATOM 813 N N . ASN A 1 95 ? 3.187 2.207 -25.452 1.00 92.94 95 ASN A N 1
ATOM 814 C CA . ASN A 1 95 ? 2.416 3.436 -25.388 1.00 92.94 95 ASN A CA 1
ATOM 815 C C . ASN A 1 95 ? 0.975 3.154 -25.815 1.00 92.94 95 ASN A C 1
ATOM 817 O O . ASN A 1 95 ? 0.713 2.937 -26.998 1.00 92.94 95 ASN A O 1
ATOM 821 N N . LYS A 1 96 ? 0.053 3.126 -24.843 1.00 90.94 96 LYS A N 1
ATOM 822 C CA . LYS A 1 96 ? -1.306 2.600 -25.035 1.00 90.94 96 LYS A CA 1
ATOM 823 C C . LYS A 1 96 ? -1.215 1.196 -25.662 1.00 90.94 96 LYS A C 1
ATOM 825 O O . LYS A 1 96 ? -0.546 0.336 -25.093 1.00 90.94 96 LYS A O 1
ATOM 830 N N . ASN A 1 97 ? -1.769 1.000 -26.856 1.00 94.00 97 ASN A N 1
ATOM 831 C CA . ASN A 1 97 ? -1.777 -0.292 -27.550 1.00 94.00 97 ASN A CA 1
ATOM 832 C C . ASN A 1 97 ? -0.606 -0.475 -28.533 1.00 94.00 97 ASN A C 1
ATOM 834 O O . ASN A 1 97 ? -0.533 -1.492 -29.214 1.00 94.00 97 ASN A O 1
ATOM 838 N N . LYS A 1 98 ? 0.321 0.489 -28.626 1.00 95.38 98 LYS A N 1
ATOM 839 C CA . LYS A 1 98 ? 1.453 0.444 -29.564 1.00 95.38 98 LYS A CA 1
ATOM 840 C C . LYS A 1 98 ? 2.756 0.101 -28.846 1.00 95.38 98 LYS A C 1
ATOM 842 O O . LYS A 1 98 ? 3.053 0.657 -27.787 1.00 95.38 98 LYS A O 1
ATOM 847 N N . VAL A 1 99 ? 3.559 -0.781 -29.437 1.00 96.38 99 VAL A N 1
ATOM 848 C CA . VAL A 1 99 ? 4.943 -1.030 -29.009 1.00 96.38 99 VAL A CA 1
ATOM 849 C C . VAL A 1 99 ? 5.851 -0.049 -29.742 1.00 96.38 99 VAL A C 1
ATOM 851 O O . VAL A 1 99 ? 5.866 -0.009 -30.967 1.00 96.38 99 VAL A O 1
ATOM 854 N N . VAL A 1 100 ? 6.585 0.762 -28.988 1.00 96.12 100 VAL A N 1
ATOM 855 C CA . VAL A 1 100 ? 7.484 1.791 -29.510 1.00 96.12 100 VAL A CA 1
ATOM 856 C C . VAL A 1 100 ? 8.925 1.336 -29.331 1.00 96.12 100 VAL A C 1
ATOM 858 O O . VAL A 1 100 ? 9.305 0.892 -28.247 1.00 96.12 100 VAL A O 1
ATOM 861 N N . PHE A 1 101 ? 9.724 1.482 -30.388 1.00 96.81 101 PHE A N 1
ATOM 862 C CA . PHE A 1 101 ? 11.170 1.275 -30.380 1.00 96.81 101 PHE A CA 1
ATOM 863 C C . PHE A 1 101 ? 11.857 2.624 -30.573 1.00 96.81 101 PHE A C 1
ATOM 865 O O . PHE A 1 101 ? 11.802 3.197 -31.658 1.00 96.81 101 PHE A O 1
ATOM 872 N N . LYS A 1 102 ? 12.512 3.136 -29.532 1.00 95.44 102 LYS A N 1
ATOM 873 C CA . LYS A 1 102 ? 13.272 4.387 -29.608 1.00 95.44 102 LYS A CA 1
ATOM 874 C C . LYS A 1 102 ? 14.759 4.078 -29.751 1.00 95.44 102 LYS A C 1
ATOM 876 O O . LYS A 1 102 ? 15.327 3.428 -28.880 1.00 95.44 102 LYS A O 1
ATOM 881 N N . TYR A 1 103 ? 15.372 4.516 -30.845 1.00 95.00 103 TYR A N 1
ATOM 882 C CA . TYR A 1 103 ? 16.794 4.310 -31.130 1.00 95.00 103 TYR A CA 1
ATOM 883 C C . TYR A 1 103 ? 17.692 5.155 -30.212 1.00 95.00 103 TYR A C 1
ATOM 885 O O . TYR A 1 103 ? 17.390 6.322 -29.967 1.00 95.00 103 TYR A O 1
ATOM 893 N N . TYR A 1 104 ? 18.788 4.562 -29.726 1.00 94.12 104 TYR A N 1
ATOM 894 C CA . TYR A 1 104 ? 19.786 5.207 -28.858 1.00 94.12 104 TYR A CA 1
ATOM 895 C C . TYR A 1 104 ? 21.234 5.076 -29.364 1.00 94.12 104 TYR A C 1
ATOM 897 O O . TYR A 1 104 ? 22.155 5.558 -28.716 1.00 94.12 104 TYR A O 1
ATOM 905 N N . GLY A 1 105 ? 21.466 4.468 -30.530 1.00 93.62 105 GLY A N 1
ATOM 906 C CA . GLY A 1 105 ? 22.816 4.353 -31.087 1.00 93.62 105 GLY A CA 1
ATOM 907 C C . GLY A 1 105 ? 23.655 3.240 -30.468 1.00 93.62 105 GLY A C 1
ATOM 908 O O . GLY A 1 105 ? 23.131 2.203 -30.066 1.00 93.62 105 GLY A O 1
ATOM 909 N N . LYS A 1 106 ? 24.978 3.431 -30.451 1.00 94.19 106 LYS A N 1
ATOM 910 C CA . LYS A 1 106 ? 25.956 2.423 -29.998 1.00 94.19 106 LYS A CA 1
ATOM 911 C C . LYS A 1 106 ? 26.101 2.342 -28.477 1.00 94.19 106 LYS A C 1
ATOM 913 O O . LYS A 1 106 ? 26.738 1.418 -27.988 1.00 94.19 106 LYS A O 1
ATOM 918 N N . MET A 1 107 ? 25.528 3.284 -27.730 1.00 93.38 107 MET A N 1
ATOM 919 C CA . MET A 1 107 ? 25.676 3.363 -26.278 1.00 93.38 107 MET A CA 1
ATOM 920 C C . MET A 1 107 ? 24.417 3.945 -25.637 1.00 93.38 107 MET A C 1
ATOM 922 O O . MET A 1 107 ? 23.733 4.776 -26.228 1.00 93.38 107 MET A O 1
ATOM 926 N N . ILE A 1 108 ? 24.116 3.511 -24.416 1.00 93.19 108 ILE A N 1
ATOM 927 C CA . ILE A 1 108 ? 23.010 4.038 -23.614 1.00 93.19 108 ILE A CA 1
ATOM 928 C C . ILE A 1 108 ? 23.577 5.069 -22.629 1.00 93.19 108 ILE A C 1
ATOM 930 O O . ILE A 1 108 ? 24.537 4.741 -21.935 1.00 93.19 108 ILE A O 1
ATOM 934 N N . PRO A 1 109 ? 22.988 6.274 -22.504 1.00 94.50 109 PRO A N 1
ATOM 935 C CA . PRO A 1 109 ? 23.389 7.218 -21.464 1.00 94.50 109 PRO A CA 1
ATOM 936 C C . PRO A 1 109 ? 23.187 6.625 -20.062 1.00 94.50 109 PRO A C 1
ATOM 938 O O . PRO A 1 109 ? 22.084 6.173 -19.740 1.00 94.50 109 PRO A O 1
ATOM 941 N N . GLU A 1 110 ? 24.208 6.673 -19.203 1.00 94.81 110 GLU A N 1
ATOM 942 C CA . GLU A 1 110 ? 24.140 6.054 -17.868 1.00 94.81 110 GLU A CA 1
ATOM 943 C C . GLU A 1 110 ? 23.031 6.675 -17.001 1.00 94.81 110 GLU A C 1
ATOM 945 O O . GLU A 1 110 ? 22.295 5.969 -16.314 1.00 94.81 110 GLU A O 1
ATOM 950 N N . SER A 1 111 ? 22.802 7.986 -17.129 1.00 94.00 111 SER A N 1
ATOM 951 C CA . SER A 1 111 ? 21.700 8.685 -16.455 1.00 94.00 111 SER A CA 1
ATOM 952 C C . SER A 1 111 ? 20.320 8.152 -16.856 1.00 94.00 111 SER A C 1
ATOM 954 O O . SER A 1 111 ? 19.399 8.108 -16.039 1.00 94.00 111 SER A O 1
ATOM 956 N N . LEU A 1 112 ? 20.156 7.712 -18.106 1.00 94.44 112 LEU A N 1
ATOM 957 C CA . LEU A 1 112 ? 18.915 7.106 -18.575 1.00 94.44 112 LEU A CA 1
ATOM 958 C C . LEU A 1 112 ? 18.771 5.674 -18.057 1.00 94.44 112 LEU A C 1
ATOM 960 O O . LEU A 1 112 ? 17.678 5.282 -17.647 1.00 94.44 112 LEU A O 1
ATOM 964 N N . LYS A 1 113 ? 19.866 4.911 -18.052 1.00 94.12 113 LYS A N 1
ATOM 965 C CA . LYS A 1 113 ? 19.909 3.557 -17.495 1.00 94.12 113 LYS A CA 1
ATOM 966 C C . LYS A 1 113 ? 19.523 3.556 -16.017 1.00 94.12 113 LYS A C 1
ATOM 968 O O . LYS A 1 113 ? 18.605 2.830 -15.641 1.00 94.12 113 LYS A O 1
ATOM 973 N N . ALA A 1 114 ? 20.102 4.457 -15.225 1.00 94.62 114 ALA A N 1
ATOM 974 C CA . ALA A 1 114 ? 19.756 4.646 -13.819 1.00 94.62 114 ALA A CA 1
ATOM 975 C C . ALA A 1 114 ? 18.266 4.978 -13.619 1.00 94.62 114 ALA A C 1
ATOM 977 O O . ALA A 1 114 ? 17.603 4.385 -12.771 1.00 94.62 114 ALA A O 1
ATOM 978 N N . LYS A 1 115 ? 17.695 5.869 -14.443 1.00 96.50 115 LYS A N 1
ATOM 979 C CA . LYS A 1 115 ? 16.264 6.220 -14.378 1.00 96.50 115 LYS A CA 1
ATOM 980 C C . LYS A 1 115 ? 15.339 5.037 -14.698 1.00 96.50 115 LYS A C 1
ATOM 982 O O . LYS A 1 115 ? 14.288 4.901 -14.071 1.00 96.50 115 LYS A O 1
ATOM 987 N N . ILE A 1 116 ? 15.707 4.191 -15.662 1.00 96.25 116 ILE A N 1
ATOM 988 C CA . ILE A 1 116 ? 14.950 2.977 -16.013 1.00 96.25 116 ILE A CA 1
ATOM 989 C C . ILE A 1 116 ? 14.995 1.956 -14.871 1.00 96.25 116 ILE A C 1
ATOM 991 O O . ILE A 1 116 ? 13.952 1.404 -14.516 1.00 96.25 116 ILE A O 1
ATOM 995 N N . GLU A 1 117 ? 16.165 1.732 -14.271 1.00 94.94 117 GLU A N 1
ATOM 996 C CA . GLU A 1 117 ? 16.304 0.822 -13.127 1.00 94.94 117 GLU A CA 1
ATOM 997 C C . GLU A 1 117 ? 15.541 1.333 -11.900 1.00 94.94 117 GLU A C 1
ATOM 999 O O . GLU A 1 117 ? 14.737 0.596 -11.329 1.00 94.94 117 GLU A O 1
ATOM 1004 N N . LEU A 1 118 ? 15.648 2.628 -11.581 1.00 94.12 118 LEU A N 1
ATOM 1005 C CA . LEU A 1 118 ? 14.856 3.251 -10.517 1.00 94.12 118 LEU A CA 1
ATOM 1006 C C . LEU A 1 118 ? 13.351 3.038 -10.732 1.00 94.12 118 LEU A C 1
ATOM 1008 O O . LEU A 1 118 ? 12.623 2.705 -9.795 1.00 94.12 118 LEU A O 1
ATOM 1012 N N . ARG A 1 119 ? 12.864 3.178 -11.971 1.00 96.25 119 ARG A N 1
ATOM 1013 C CA . ARG A 1 119 ? 11.454 2.913 -12.279 1.00 96.25 119 ARG A CA 1
ATOM 1014 C C . ARG A 1 119 ? 11.080 1.458 -12.001 1.00 96.25 119 ARG A C 1
ATOM 1016 O O . ARG A 1 119 ? 10.015 1.221 -11.430 1.00 96.25 119 ARG A O 1
ATOM 1023 N N . LYS A 1 120 ? 11.905 0.489 -12.410 1.00 93.88 120 LYS A N 1
ATOM 1024 C CA . LYS A 1 120 ? 11.649 -0.940 -12.156 1.00 93.88 120 LYS A CA 1
ATOM 1025 C C . LYS A 1 120 ? 11.568 -1.218 -10.657 1.00 93.88 120 LYS A C 1
ATOM 1027 O O . LYS A 1 120 ? 10.652 -1.913 -10.220 1.00 93.88 120 LYS A O 1
ATOM 1032 N N . ASP A 1 121 ? 12.462 -0.633 -9.870 1.00 91.94 121 ASP A N 1
ATOM 1033 C CA . ASP A 1 121 ? 12.479 -0.771 -8.412 1.00 91.94 121 ASP A CA 1
ATOM 1034 C C . ASP A 1 121 ? 11.221 -0.209 -7.768 1.00 91.94 121 ASP A C 1
ATOM 1036 O O . ASP A 1 121 ? 10.575 -0.883 -6.964 1.00 91.94 121 ASP A O 1
ATOM 1040 N N . LEU A 1 122 ? 10.825 1.000 -8.164 1.00 90.31 122 LEU A N 1
ATOM 1041 C CA . LEU A 1 122 ? 9.608 1.631 -7.670 1.00 90.31 122 LEU A CA 1
ATOM 1042 C C . LEU A 1 122 ? 8.353 0.843 -8.060 1.00 90.31 122 LEU A C 1
ATOM 1044 O O . LEU A 1 122 ? 7.467 0.671 -7.228 1.00 90.31 122 LEU A O 1
ATOM 1048 N N . VAL A 1 123 ? 8.281 0.294 -9.278 1.00 92.19 123 VAL A N 1
ATOM 1049 C CA . VAL A 1 123 ? 7.172 -0.582 -9.700 1.00 92.19 123 VAL A CA 1
ATOM 1050 C C . VAL A 1 123 ? 7.125 -1.860 -8.855 1.00 92.19 123 VAL A C 1
ATOM 1052 O O . VAL A 1 123 ? 6.043 -2.256 -8.414 1.00 92.19 123 VAL A O 1
ATOM 1055 N N . ARG A 1 124 ? 8.278 -2.483 -8.564 1.00 87.81 124 ARG A N 1
ATOM 1056 C CA . ARG A 1 124 ? 8.357 -3.647 -7.661 1.00 87.81 124 ARG A CA 1
ATOM 1057 C C . ARG A 1 124 ? 7.876 -3.296 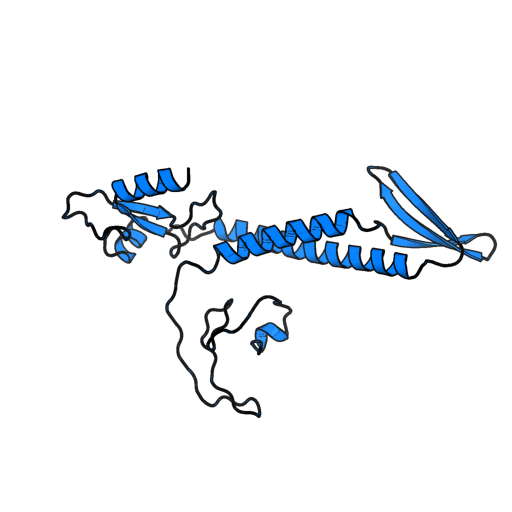-6.251 1.00 87.81 124 ARG A C 1
ATOM 1059 O O . ARG A 1 124 ? 7.067 -4.033 -5.687 1.00 87.81 124 ARG A O 1
ATOM 1066 N N . LYS A 1 125 ? 8.320 -2.161 -5.698 1.00 83.62 125 LYS A N 1
ATOM 1067 C CA . LYS A 1 125 ? 7.868 -1.650 -4.389 1.00 83.62 125 LYS A CA 1
ATOM 1068 C C . LYS A 1 125 ? 6.359 -1.396 -4.376 1.00 83.62 125 LYS A C 1
ATOM 1070 O O . LYS A 1 125 ? 5.671 -1.870 -3.475 1.00 83.62 125 LYS A O 1
ATOM 1075 N N . LEU A 1 126 ? 5.827 -0.737 -5.407 1.00 87.94 126 LEU A N 1
ATOM 1076 C CA . LEU A 1 126 ? 4.398 -0.449 -5.535 1.00 87.94 126 LEU A CA 1
ATOM 1077 C C . LEU A 1 126 ? 3.556 -1.733 -5.554 1.00 87.94 126 LEU A C 1
ATOM 1079 O O . LEU A 1 126 ? 2.508 -1.789 -4.915 1.00 87.94 126 LEU A O 1
ATOM 1083 N N . SER A 1 127 ? 4.025 -2.781 -6.241 1.00 85.56 127 SER A N 1
ATOM 1084 C CA . SER A 1 127 ? 3.357 -4.088 -6.263 1.00 85.56 127 SER A CA 1
ATOM 1085 C C . SER A 1 127 ? 3.280 -4.724 -4.872 1.00 85.56 127 SER A C 1
ATOM 1087 O O . SER A 1 127 ? 2.228 -5.240 -4.493 1.00 85.56 127 SER A O 1
ATOM 1089 N N . LYS A 1 128 ? 4.366 -4.652 -4.089 1.00 79.81 128 LYS A N 1
ATOM 1090 C CA . LYS A 1 128 ? 4.391 -5.152 -2.705 1.00 79.81 128 LYS A CA 1
ATOM 1091 C C . LYS A 1 128 ? 3.395 -4.399 -1.819 1.00 79.81 128 LYS A C 1
ATOM 1093 O O . LYS A 1 128 ? 2.590 -5.034 -1.146 1.00 79.81 128 LYS A O 1
ATOM 1098 N N . ILE A 1 129 ? 3.382 -3.065 -1.886 1.00 76.25 129 ILE A N 1
ATOM 1099 C CA . ILE A 1 129 ? 2.449 -2.224 -1.113 1.00 76.25 129 ILE A CA 1
ATOM 1100 C C . ILE A 1 129 ? 0.999 -2.506 -1.509 1.00 76.25 129 ILE A C 1
ATOM 1102 O O . ILE A 1 129 ? 0.129 -2.606 -0.650 1.00 76.25 129 ILE A O 1
ATOM 1106 N N . LYS A 1 130 ? 0.720 -2.673 -2.806 1.00 81.12 130 LYS A N 1
ATOM 1107 C CA . LYS A 1 130 ? -0.625 -3.005 -3.288 1.00 81.12 130 LYS A CA 1
ATOM 1108 C C . LYS A 1 130 ? -1.111 -4.342 -2.724 1.00 81.12 130 LYS A C 1
ATOM 1110 O O . LYS A 1 130 ? -2.256 -4.423 -2.288 1.00 81.12 130 LYS A O 1
ATOM 1115 N N . SER A 1 131 ? -0.246 -5.357 -2.722 1.00 74.12 131 SER A N 1
ATOM 1116 C CA . SER A 1 131 ? -0.541 -6.663 -2.122 1.00 74.12 131 SER A CA 1
ATOM 1117 C C . SER A 1 131 ? -0.809 -6.535 -0.621 1.00 74.12 131 SER A C 1
ATOM 1119 O O . SER A 1 131 ? -1.837 -7.000 -0.142 1.00 74.12 131 SER A O 1
ATOM 1121 N N . LEU A 1 132 ? 0.040 -5.796 0.102 1.00 71.31 132 LEU A N 1
ATOM 1122 C CA . LEU A 1 132 ? -0.142 -5.522 1.529 1.00 71.31 132 LEU A CA 1
ATOM 1123 C C . LEU A 1 132 ? -1.495 -4.855 1.813 1.00 71.31 132 LEU A C 1
ATOM 1125 O O . LEU A 1 132 ? -2.269 -5.353 2.625 1.00 71.31 132 LEU A O 1
ATOM 1129 N N . LEU A 1 133 ? -1.818 -3.765 1.114 1.00 72.06 133 LEU A N 1
ATOM 1130 C CA . LEU A 1 133 ? -3.089 -3.053 1.278 1.00 72.06 133 LEU A CA 1
ATOM 1131 C C . LEU A 1 133 ? -4.303 -3.938 0.954 1.00 72.06 133 LEU A C 1
ATOM 1133 O O . LEU A 1 133 ? -5.336 -3.824 1.615 1.00 72.06 133 LEU A O 1
ATOM 1137 N N . TYR A 1 134 ? -4.189 -4.821 -0.044 1.00 72.25 134 TYR A N 1
ATOM 1138 C CA . TYR A 1 134 ? -5.227 -5.800 -0.362 1.00 72.25 134 TYR A CA 1
ATOM 1139 C C . TYR A 1 134 ? -5.418 -6.804 0.779 1.00 72.25 134 TYR A C 1
ATOM 1141 O O . TYR A 1 134 ? -6.539 -6.965 1.260 1.00 72.25 134 TYR A O 1
ATOM 1149 N N . SER A 1 135 ? -4.334 -7.406 1.271 1.00 61.88 135 SER A N 1
ATOM 1150 C CA . SER A 1 135 ? -4.373 -8.351 2.389 1.00 61.88 135 SER A CA 1
ATOM 1151 C C . SER A 1 135 ? -4.948 -7.713 3.652 1.00 61.88 135 SER A C 1
ATOM 1153 O O . SER A 1 135 ? -5.850 -8.280 4.261 1.00 61.88 135 SER A O 1
ATOM 1155 N N . LEU A 1 136 ? -4.530 -6.489 3.995 1.00 62.19 136 LEU A N 1
ATOM 1156 C CA . LEU A 1 136 ? -5.083 -5.744 5.133 1.00 62.19 136 LEU A CA 1
ATOM 1157 C C . LEU A 1 136 ? -6.596 -5.525 4.990 1.00 62.19 136 LEU A C 1
ATOM 1159 O O . LEU A 1 136 ? -7.333 -5.641 5.966 1.00 62.19 136 LEU A O 1
ATOM 1163 N N . ARG A 1 137 ? -7.083 -5.249 3.774 1.00 62.88 137 ARG A N 1
ATOM 1164 C CA . ARG A 1 137 ? -8.518 -5.083 3.497 1.00 62.88 137 ARG A CA 1
ATOM 1165 C C . ARG A 1 137 ? -9.300 -6.392 3.628 1.00 62.88 137 ARG A C 1
ATOM 1167 O O . ARG A 1 137 ? -10.445 -6.357 4.072 1.00 62.88 137 ARG A O 1
ATOM 1174 N N . ILE A 1 138 ? -8.719 -7.520 3.223 1.00 57.78 138 ILE A N 1
ATOM 1175 C CA . ILE A 1 138 ? -9.345 -8.841 3.360 1.00 57.78 138 ILE A CA 1
ATOM 1176 C C . ILE A 1 138 ? -9.412 -9.244 4.834 1.00 57.78 138 ILE A C 1
ATOM 1178 O O . ILE A 1 138 ? -10.495 -9.564 5.317 1.00 57.78 138 ILE A O 1
ATOM 1182 N N . THR A 1 139 ? -8.312 -9.125 5.577 1.00 52.19 139 THR A N 1
ATOM 1183 C CA . THR A 1 139 ? -8.285 -9.406 7.021 1.00 52.19 139 THR A CA 1
ATOM 1184 C C . THR A 1 139 ? -9.266 -8.516 7.789 1.00 52.19 139 THR A C 1
ATOM 1186 O O . THR A 1 139 ? -9.976 -9.003 8.661 1.00 52.19 139 THR A O 1
ATOM 1189 N N . ALA A 1 140 ? -9.393 -7.239 7.406 1.00 52.03 140 ALA A N 1
ATOM 1190 C CA . ALA A 1 140 ? -10.378 -6.314 7.974 1.00 52.03 140 ALA A CA 1
ATOM 1191 C C . ALA A 1 140 ? -11.838 -6.768 7.802 1.00 52.03 140 ALA A C 1
ATOM 1193 O O . ALA A 1 140 ? -12.682 -6.441 8.632 1.00 52.03 140 ALA A O 1
ATOM 1194 N N . ARG A 1 141 ? -12.142 -7.472 6.704 1.00 51.41 141 ARG A N 1
ATOM 1195 C CA . ARG A 1 141 ? -13.483 -7.992 6.388 1.00 51.41 141 ARG A CA 1
ATOM 1196 C C . ARG A 1 141 ? -13.730 -9.384 6.963 1.00 51.41 141 ARG A C 1
ATOM 1198 O O . ARG A 1 141 ? -14.876 -9.740 7.197 1.00 51.41 141 ARG A O 1
ATOM 1205 N N . SER A 1 142 ? -12.667 -10.157 7.165 1.00 50.62 142 SER A N 1
ATOM 1206 C CA . SER A 1 142 ? -12.697 -11.538 7.654 1.00 50.62 142 SER A CA 1
ATOM 1207 C C . SER A 1 142 ? -12.717 -11.639 9.185 1.00 50.62 142 SER A C 1
ATOM 1209 O O . SER A 1 142 ? -12.438 -12.706 9.737 1.00 50.62 142 SER A O 1
ATOM 1211 N N . SER A 1 143 ? -12.988 -10.550 9.902 1.00 54.28 143 SER A N 1
ATOM 1212 C CA . SER A 1 143 ? -12.929 -10.578 11.353 1.00 54.28 143 SER A CA 1
ATOM 1213 C C . SER A 1 143 ? -13.993 -11.501 11.945 1.00 54.28 143 SER A C 1
ATOM 1215 O O . SER A 1 143 ? -15.147 -11.546 11.517 1.00 54.28 143 SER A O 1
ATOM 1217 N N . LYS A 1 144 ? -13.559 -12.273 12.945 1.00 57.22 144 LYS A N 1
ATOM 1218 C CA . LYS A 1 144 ? -14.401 -13.102 13.807 1.00 57.22 144 LYS A CA 1
ATOM 1219 C C . LYS A 1 144 ? -15.648 -12.299 14.190 1.00 57.22 144 LYS A C 1
ATOM 1221 O O . LYS A 1 144 ? -15.516 -11.175 14.667 1.00 57.22 144 LYS A O 1
ATOM 1226 N N . LYS A 1 145 ? -16.847 -12.846 13.962 1.00 63.72 145 LYS A N 1
ATOM 1227 C CA . LYS A 1 145 ? -18.091 -12.183 14.376 1.00 63.72 145 LYS A CA 1
ATOM 1228 C C . LYS A 1 145 ? -18.072 -12.066 15.899 1.00 63.72 145 LYS A C 1
ATOM 1230 O O . LYS A 1 145 ? -18.219 -13.071 16.589 1.00 63.72 145 LYS A O 1
ATOM 1235 N N . PHE A 1 146 ? -17.843 -10.865 16.417 1.00 73.44 146 PHE A N 1
ATOM 1236 C CA . PHE A 1 146 ? -17.987 -10.595 17.842 1.00 73.44 146 PHE A CA 1
ATOM 1237 C C . PHE A 1 146 ? -19.470 -10.417 18.124 1.00 73.44 146 PHE A C 1
ATOM 1239 O O . PHE A 1 146 ? -20.140 -9.635 17.443 1.00 73.44 146 PHE A O 1
ATOM 1246 N N . SER A 1 147 ? -20.005 -11.158 19.095 1.00 84.69 147 SER A N 1
ATOM 1247 C CA . SER A 1 147 ? -21.385 -10.917 19.484 1.00 84.69 147 SER A CA 1
ATOM 1248 C C . SER A 1 147 ? -21.467 -9.540 20.143 1.00 84.69 147 SER A C 1
ATOM 1250 O O . SER A 1 147 ? -20.540 -9.090 20.822 1.00 84.69 147 SER A O 1
ATOM 1252 N N . ARG A 1 148 ? -22.600 -8.858 19.965 1.00 89.44 148 ARG A N 1
ATOM 1253 C CA . ARG A 1 148 ? -22.886 -7.601 20.667 1.00 89.44 148 ARG A CA 1
ATOM 1254 C C . ARG A 1 148 ? -22.680 -7.755 22.179 1.00 89.44 148 ARG A C 1
ATOM 1256 O O . ARG A 1 148 ? -22.143 -6.859 22.820 1.00 89.44 148 ARG A O 1
ATOM 1263 N N . PHE A 1 149 ? -23.071 -8.906 22.721 1.00 90.88 149 PHE A N 1
ATOM 1264 C CA . PHE A 1 149 ? -22.915 -9.232 24.131 1.00 90.88 149 PHE A CA 1
ATOM 1265 C C . PHE A 1 149 ? -21.446 -9.268 24.573 1.00 90.88 149 PHE A C 1
ATOM 1267 O O . PHE A 1 149 ? -21.131 -8.740 25.633 1.00 90.88 149 PHE A O 1
ATOM 1274 N N . ASP A 1 150 ? -20.536 -9.809 23.758 1.00 89.00 150 ASP A N 1
ATOM 1275 C CA . ASP A 1 150 ? -19.109 -9.889 24.107 1.00 89.00 150 ASP A CA 1
ATOM 1276 C C . ASP A 1 150 ? -18.473 -8.513 24.298 1.00 89.00 150 ASP A C 1
ATOM 1278 O O . ASP A 1 150 ? -17.604 -8.348 25.155 1.00 89.00 150 ASP A O 1
ATOM 1282 N N . ILE A 1 151 ? -18.888 -7.529 23.495 1.00 87.62 151 ILE A N 1
ATOM 1283 C CA . ILE A 1 151 ? -18.384 -6.157 23.599 1.00 87.62 151 ILE A CA 1
ATOM 1284 C C . ILE A 1 151 ? -18.999 -5.452 24.808 1.00 87.62 151 ILE A C 1
ATOM 1286 O O . ILE A 1 151 ? -18.264 -4.873 25.600 1.00 87.62 151 ILE A O 1
ATOM 1290 N N . LEU A 1 152 ? -20.313 -5.587 25.015 1.00 91.94 152 LEU A N 1
ATOM 1291 C CA . LEU A 1 152 ? -20.974 -5.040 26.204 1.00 91.94 152 LEU A CA 1
ATOM 1292 C C . LEU A 1 152 ? -20.364 -5.605 27.494 1.00 91.94 152 LEU A C 1
ATOM 1294 O O . LEU A 1 152 ? -20.076 -4.855 28.421 1.00 91.94 152 LEU A O 1
ATOM 1298 N N . LYS A 1 153 ? -20.100 -6.916 27.533 1.00 89.44 153 LYS A N 1
ATOM 1299 C CA . LYS A 1 153 ? -19.453 -7.580 28.668 1.00 89.44 153 LYS A CA 1
ATOM 1300 C C . LYS A 1 153 ? -18.003 -7.126 28.853 1.00 89.44 153 LYS A C 1
ATOM 1302 O O . LYS A 1 153 ? -17.591 -6.943 29.992 1.00 89.44 153 LYS A O 1
ATOM 1307 N N . LYS A 1 154 ? -17.239 -6.933 27.766 1.00 85.12 154 LYS A N 1
ATOM 1308 C CA . LYS A 1 154 ? -15.862 -6.391 27.808 1.00 85.12 154 LYS A CA 1
ATOM 1309 C C . LYS A 1 154 ? -15.821 -5.041 28.530 1.00 85.12 154 LYS A C 1
ATOM 1311 O O . LYS A 1 154 ? -14.912 -4.800 29.312 1.00 85.12 154 LYS A O 1
ATOM 1316 N N . ASP A 1 155 ? -16.822 -4.209 28.277 1.00 82.81 155 ASP A N 1
ATOM 1317 C CA . ASP A 1 155 ? -16.905 -2.834 28.768 1.00 82.81 155 ASP A CA 1
ATOM 1318 C C . ASP A 1 155 ? -17.748 -2.708 30.050 1.00 82.81 155 ASP A C 1
ATOM 1320 O O . ASP A 1 155 ? -18.190 -1.614 30.398 1.00 82.81 155 ASP A O 1
ATOM 1324 N N . ASN A 1 156 ? -18.009 -3.824 30.743 1.00 88.81 156 ASN A N 1
ATOM 1325 C CA . ASN A 1 156 ? -18.823 -3.893 31.963 1.00 88.81 156 ASN A CA 1
ATOM 1326 C C . ASN A 1 156 ? -20.223 -3.265 31.839 1.00 88.81 156 ASN A C 1
ATOM 1328 O O . ASN A 1 156 ? -20.773 -2.780 32.823 1.00 88.81 156 ASN A O 1
ATOM 1332 N N . PHE A 1 157 ? -20.823 -3.305 30.646 1.00 93.31 157 PHE A N 1
ATOM 1333 C CA . PHE A 1 157 ? -22.109 -2.666 30.350 1.00 93.31 157 PHE A CA 1
ATOM 1334 C C . PHE A 1 157 ? -22.111 -1.170 30.702 1.00 93.31 157 PHE A C 1
ATOM 1336 O O . PHE A 1 157 ? -23.095 -0.640 31.218 1.00 93.31 157 PHE A O 1
ATOM 1343 N N . THR A 1 158 ? -21.009 -0.492 30.386 1.00 77.94 158 THR A N 1
ATOM 1344 C CA . THR A 1 158 ? -20.809 0.929 30.666 1.00 77.94 158 THR A CA 1
ATOM 1345 C C . THR A 1 158 ? -20.452 1.665 29.384 1.00 77.94 158 THR A C 1
ATOM 1347 O O . THR A 1 158 ? -19.600 1.218 28.613 1.00 77.94 158 THR A O 1
ATOM 1350 N N . CYS A 1 159 ? -21.085 2.814 29.146 1.00 84.00 159 CYS A N 1
ATOM 1351 C CA . CYS A 1 159 ? -20.687 3.711 28.070 1.00 84.00 159 CYS A CA 1
ATOM 1352 C C . CYS A 1 159 ? -19.251 4.185 28.304 1.00 84.00 159 CYS A C 1
ATOM 1354 O O . CYS A 1 159 ? -18.962 4.836 29.304 1.00 84.00 159 CYS A O 1
ATOM 1356 N N . GLN A 1 160 ? -18.362 3.917 27.356 1.00 80.88 160 GLN A N 1
ATOM 1357 C CA . GLN A 1 160 ? -16.944 4.241 27.505 1.00 80.88 160 GLN A CA 1
ATOM 1358 C C . GLN A 1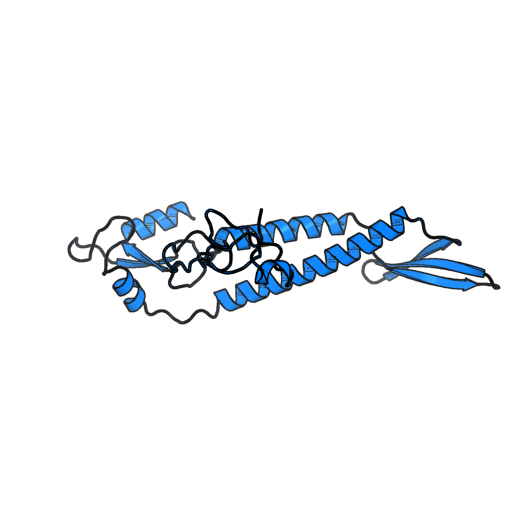 160 ? -16.618 5.720 27.246 1.00 80.88 160 GLN A C 1
ATOM 1360 O O . GLN A 1 160 ? -15.495 6.148 27.486 1.00 80.88 160 GLN A O 1
ATOM 1365 N N . TYR A 1 161 ? -17.588 6.508 26.769 1.00 74.38 161 TYR A N 1
ATOM 1366 C CA . TYR A 1 161 ? -17.424 7.955 26.600 1.00 74.38 161 TYR A CA 1
ATOM 1367 C C . TYR A 1 161 ? -17.851 8.750 27.835 1.00 74.38 161 TYR A C 1
ATOM 1369 O O . TYR A 1 161 ? -17.158 9.685 28.218 1.00 74.38 161 TYR A O 1
ATOM 1377 N N . CYS A 1 162 ? -18.980 8.397 28.457 1.00 74.00 162 CYS A N 1
ATOM 1378 C CA . CYS A 1 162 ? -19.562 9.187 29.550 1.00 74.00 162 CYS A CA 1
ATOM 1379 C C . CYS A 1 162 ? -19.752 8.423 30.866 1.00 74.00 162 CYS A C 1
ATOM 1381 O O . CYS A 1 162 ? -20.252 8.999 31.824 1.00 74.00 162 CYS A O 1
ATOM 1383 N N . GLY A 1 163 ? -19.416 7.133 30.926 1.00 84.44 163 GLY A N 1
ATOM 1384 C CA . GLY A 1 163 ? -19.528 6.323 32.142 1.00 84.44 163 GLY A CA 1
ATOM 1385 C C . GLY A 1 163 ? -20.948 5.886 32.520 1.00 84.44 163 GLY A C 1
ATOM 1386 O O . GLY A 1 163 ? -21.104 5.123 33.467 1.00 84.44 163 GLY A O 1
ATOM 1387 N N . ARG A 1 164 ? -21.985 6.318 31.789 1.00 84.06 164 ARG A N 1
ATOM 1388 C CA . ARG A 1 164 ? -23.382 5.937 32.063 1.00 84.06 164 ARG A CA 1
ATOM 1389 C C . ARG A 1 164 ? -23.660 4.466 31.745 1.00 84.06 164 ARG A C 1
ATOM 1391 O O . ARG A 1 164 ? -23.136 3.906 30.778 1.00 84.06 164 ARG A O 1
ATOM 1398 N N . THR A 1 165 ? -24.537 3.869 32.535 1.00 92.75 165 THR A N 1
ATOM 1399 C CA . THR A 1 165 ? -24.955 2.462 32.507 1.00 92.75 165 THR A CA 1
ATOM 1400 C C . THR A 1 165 ? -26.474 2.359 32.312 1.00 92.75 165 THR A C 1
ATOM 1402 O O . THR A 1 165 ? -27.177 3.360 32.442 1.00 92.75 165 THR A O 1
ATOM 1405 N N . PRO A 1 166 ? -27.049 1.166 32.068 1.00 94.88 166 PRO A N 1
ATOM 1406 C CA . PRO A 1 166 ? -28.503 1.019 31.970 1.00 94.88 166 PRO A CA 1
ATOM 1407 C C . PRO A 1 166 ? -29.267 1.467 33.227 1.00 94.88 166 PRO A C 1
ATOM 1409 O O . PRO A 1 166 ? -30.444 1.801 33.128 1.00 94.88 166 PRO A O 1
ATOM 1412 N N . LYS A 1 167 ? -28.610 1.508 34.399 1.00 94.19 167 LYS A N 1
ATOM 1413 C CA . LYS A 1 167 ? -29.201 2.025 35.647 1.00 94.19 167 LYS A CA 1
ATOM 1414 C C . LYS A 1 167 ? -29.491 3.525 35.580 1.00 94.19 167 LYS A C 1
ATOM 1416 O O . LYS A 1 167 ? -30.417 3.987 36.230 1.00 94.19 167 LYS A O 1
ATOM 1421 N N . ASP A 1 168 ? -28.749 4.250 34.749 1.00 93.44 168 ASP A N 1
ATOM 1422 C CA . ASP A 1 168 ? -28.923 5.682 34.497 1.00 93.44 168 ASP A CA 1
ATOM 1423 C C . ASP A 1 168 ? -29.991 5.955 33.417 1.00 93.44 168 ASP A C 1
ATOM 1425 O O . ASP A 1 168 ? -30.081 7.059 32.888 1.00 93.44 168 ASP A O 1
ATOM 1429 N N . GLY A 1 169 ? -30.767 4.934 33.023 1.00 94.44 169 GLY A N 1
ATOM 1430 C CA . GLY A 1 169 ? -31.829 5.039 32.019 1.00 94.44 169 GLY A CA 1
ATOM 1431 C C . GLY A 1 169 ? -31.345 5.101 30.566 1.00 94.44 169 GLY A C 1
ATOM 1432 O O . GLY A 1 169 ? -32.160 5.275 29.661 1.00 94.44 169 GLY A O 1
ATOM 1433 N N . VAL A 1 170 ? -30.040 4.942 30.302 1.00 93.38 170 VAL A N 1
ATOM 1434 C CA . VAL A 1 170 ? -29.498 5.027 28.937 1.00 93.38 170 VAL A CA 1
ATOM 1435 C C . VAL A 1 170 ? -29.535 3.691 28.196 1.00 93.38 170 VAL A C 1
ATOM 1437 O O . VAL A 1 170 ? -29.241 2.624 28.739 1.00 93.38 170 VAL A O 1
ATOM 1440 N N . LYS A 1 171 ? -29.808 3.752 26.889 1.00 95.44 171 LYS A N 1
ATOM 1441 C CA . LYS A 1 171 ? -29.670 2.606 25.986 1.00 95.44 171 LYS A CA 1
ATOM 1442 C C . LYS A 1 171 ? -28.232 2.500 25.485 1.00 95.44 171 LYS A C 1
ATOM 1444 O O . LYS A 1 171 ? -27.693 3.452 24.918 1.00 95.44 171 LYS A O 1
ATOM 1449 N N . LEU A 1 172 ? -27.619 1.334 25.679 1.00 95.50 172 LEU A N 1
ATOM 1450 C CA . LEU A 1 172 ? -26.267 1.051 25.200 1.00 95.50 172 LEU A CA 1
ATOM 1451 C C . LEU A 1 172 ? -26.270 0.505 23.774 1.00 95.50 172 LEU A C 1
ATOM 1453 O O . LEU A 1 172 ? -27.193 -0.192 23.354 1.00 95.50 172 LEU A O 1
ATOM 1457 N N . HIS A 1 173 ? -25.204 0.783 23.042 1.00 93.56 173 HIS A N 1
ATOM 1458 C CA . HIS A 1 173 ? -24.926 0.375 21.676 1.00 93.56 173 HIS A CA 1
ATOM 1459 C C . HIS A 1 173 ? -23.477 -0.106 21.572 1.00 93.56 173 HIS A C 1
ATOM 1461 O O . HIS A 1 173 ? -22.662 0.166 22.446 1.00 93.56 173 HIS A O 1
ATOM 1467 N N . VAL A 1 174 ? -23.182 -0.867 20.519 1.00 90.25 174 VAL A N 1
ATOM 1468 C CA . VAL A 1 174 ? -21.810 -1.224 20.155 1.00 90.25 174 VAL A CA 1
ATOM 1469 C C . VAL A 1 174 ? -21.481 -0.438 18.903 1.00 90.25 174 VAL A C 1
ATOM 1471 O O . VAL A 1 174 ? -22.216 -0.540 17.921 1.00 90.25 174 VAL A O 1
ATOM 1474 N N . ASP A 1 175 ? -20.403 0.326 18.958 1.00 84.06 175 ASP A N 1
ATOM 1475 C CA . ASP A 1 175 ? -19.971 1.212 17.887 1.00 84.06 175 ASP A CA 1
ATOM 1476 C C . ASP A 1 175 ? -18.478 1.029 17.603 1.00 84.06 175 ASP A C 1
ATOM 1478 O O . ASP A 1 175 ? -17.727 0.478 18.414 1.00 84.06 175 ASP A O 1
ATOM 1482 N N . HIS A 1 176 ? -18.044 1.475 16.429 1.00 78.88 176 HIS A N 1
ATOM 1483 C CA . HIS A 1 176 ? -16.640 1.502 16.060 1.00 78.88 176 HIS A CA 1
ATOM 1484 C C . HIS A 1 176 ? -15.989 2.803 16.527 1.00 78.88 176 HIS A C 1
ATOM 1486 O O . HIS A 1 176 ? -16.417 3.871 16.097 1.00 78.88 176 HIS A O 1
ATOM 1492 N N . ILE A 1 177 ? -14.910 2.729 17.316 1.00 71.06 177 ILE A N 1
ATOM 1493 C CA . ILE A 1 177 ? -14.133 3.906 17.757 1.00 71.06 177 ILE A CA 1
ATOM 1494 C C . ILE A 1 177 ? -13.719 4.740 16.537 1.00 71.06 177 ILE A C 1
ATOM 1496 O O . ILE A 1 177 ? -13.951 5.948 16.495 1.00 71.06 177 ILE A O 1
ATOM 1500 N N . ILE A 1 178 ? -13.168 4.076 15.517 1.00 64.50 178 ILE A N 1
ATOM 1501 C CA . ILE A 1 178 ? -12.915 4.653 14.196 1.00 64.50 178 ILE A CA 1
ATOM 1502 C C . ILE A 1 178 ? -13.923 4.057 13.201 1.00 64.50 178 ILE A C 1
ATOM 1504 O O . ILE A 1 178 ? -13.917 2.831 13.025 1.00 64.50 178 ILE A O 1
ATOM 1508 N N . PRO A 1 179 ? -14.742 4.876 12.513 1.00 68.81 179 PRO A N 1
ATOM 1509 C CA . PRO A 1 179 ? -15.687 4.401 11.503 1.00 68.81 179 PRO A CA 1
ATOM 1510 C C . PRO A 1 179 ? -15.028 3.576 10.385 1.00 68.81 179 PRO A C 1
ATOM 1512 O O . PRO A 1 179 ? -13.888 3.832 9.984 1.00 68.81 179 PRO A O 1
ATOM 1515 N N . LEU A 1 180 ? -15.744 2.575 9.860 1.00 65.50 180 LEU A N 1
ATOM 1516 C CA . LEU A 1 180 ? -15.224 1.671 8.820 1.00 65.50 180 LEU A CA 1
ATOM 1517 C C . LEU A 1 180 ? -14.881 2.404 7.511 1.00 65.50 180 LEU A C 1
ATOM 1519 O O . LEU A 1 180 ? -13.882 2.093 6.859 1.00 65.50 180 LEU A O 1
ATOM 1523 N N . ASP A 1 181 ? -15.695 3.385 7.132 1.00 63.34 181 ASP A N 1
ATOM 1524 C CA . ASP A 1 181 ? -15.518 4.246 5.960 1.00 63.34 181 ASP A CA 1
ATOM 1525 C C . ASP A 1 181 ? -14.329 5.211 6.114 1.00 63.34 181 ASP A C 1
ATOM 1527 O O . ASP A 1 181 ? -13.624 5.479 5.140 1.00 63.34 181 ASP A O 1
ATOM 1531 N N . LYS A 1 182 ? -14.023 5.637 7.346 1.00 56.31 182 LYS A N 1
ATOM 1532 C CA . LYS A 1 182 ? -12.821 6.418 7.696 1.00 56.31 182 LYS A CA 1
ATOM 1533 C C . LYS A 1 182 ? -11.579 5.551 7.946 1.00 56.31 182 LYS A C 1
ATOM 1535 O O . LYS A 1 182 ? -10.536 6.059 8.350 1.00 56.31 182 LYS A O 1
ATOM 1540 N N . GLY A 1 183 ? -11.653 4.247 7.667 1.00 53.72 183 GLY A N 1
ATOM 1541 C CA . GLY A 1 183 ? -10.506 3.337 7.697 1.00 53.72 183 GLY A CA 1
ATOM 1542 C C . GLY A 1 183 ? -10.335 2.523 8.980 1.00 53.72 183 GLY A C 1
ATOM 1543 O O . GLY A 1 183 ? -9.293 1.879 9.126 1.00 53.72 183 GLY A O 1
ATOM 1544 N N . GLY A 1 184 ? -11.330 2.517 9.871 1.00 56.72 184 GLY A N 1
ATOM 1545 C CA . GLY A 1 184 ? -11.393 1.617 11.022 1.00 56.72 184 GLY A CA 1
ATOM 1546 C C . GLY A 1 184 ? -11.650 0.153 10.644 1.00 56.72 184 GLY A C 1
ATOM 1547 O O . GLY A 1 184 ? -11.992 -0.173 9.504 1.00 56.72 184 GLY A O 1
ATOM 1548 N N . TYR A 1 185 ? -11.479 -0.747 11.616 1.00 67.19 185 TYR A N 1
ATOM 1549 C CA . TYR A 1 185 ? -11.584 -2.205 11.443 1.00 67.19 185 TYR A CA 1
ATOM 1550 C C . TYR A 1 185 ? -12.726 -2.761 12.273 1.00 67.19 185 TYR A C 1
ATOM 1552 O O . TYR A 1 185 ? -13.012 -2.261 13.355 1.00 67.19 185 TYR A O 1
ATOM 1560 N N . HIS A 1 186 ? -13.370 -3.830 11.817 1.00 68.81 186 HIS A N 1
ATOM 1561 C CA 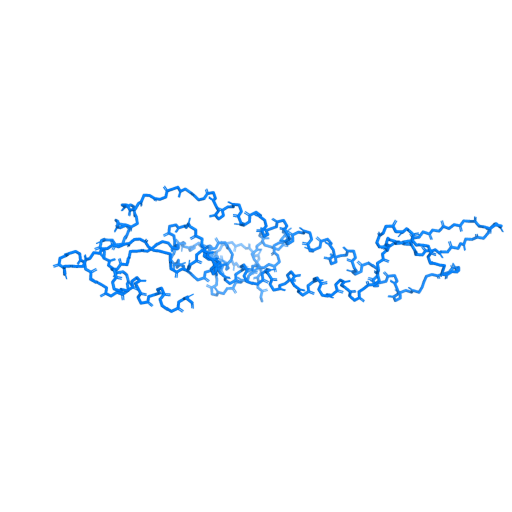. HIS A 1 186 ? -14.319 -4.538 12.667 1.00 68.81 186 HIS A CA 1
ATOM 1562 C C . HIS A 1 186 ? -13.555 -5.502 13.578 1.00 68.81 186 HIS A C 1
ATOM 1564 O O . HIS A 1 186 ? -13.443 -6.683 13.283 1.00 68.81 186 HIS A O 1
ATOM 1570 N N . SER A 1 187 ? -12.954 -4.987 14.643 1.00 67.12 187 SER A N 1
ATOM 1571 C CA . SER A 1 187 ? -12.097 -5.752 15.547 1.00 67.12 187 SER A CA 1
ATOM 1572 C C . SER A 1 187 ? -12.486 -5.470 17.001 1.00 67.12 187 SER A C 1
ATOM 1574 O O . SER A 1 187 ? -13.076 -4.428 17.281 1.00 67.12 187 SER A O 1
ATOM 1576 N N . LYS A 1 188 ? -12.202 -6.382 17.939 1.00 68.38 188 LYS A N 1
ATOM 1577 C CA . LYS A 1 188 ? -12.619 -6.225 19.347 1.00 68.38 188 LYS A CA 1
ATOM 1578 C C . LYS A 1 188 ? -12.001 -4.980 19.998 1.00 68.38 188 LYS A C 1
ATOM 1580 O O . LYS A 1 188 ? -12.590 -4.404 20.910 1.00 68.38 188 LYS A O 1
ATOM 1585 N N . GLU A 1 189 ? -10.835 -4.579 19.505 1.00 66.69 189 GLU A N 1
ATOM 1586 C CA . GLU A 1 189 ? -10.064 -3.388 19.867 1.00 66.69 189 GLU A CA 1
ATOM 1587 C C . GLU A 1 189 ? -10.777 -2.108 19.401 1.00 66.69 189 GLU A C 1
ATOM 1589 O O . GLU A 1 189 ? -10.778 -1.112 20.112 1.00 66.69 189 GLU A O 1
ATOM 1594 N N . ASN A 1 190 ? -11.380 -2.1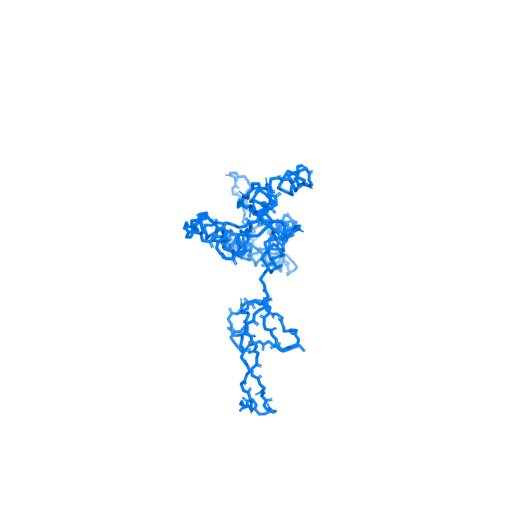30 18.204 1.00 68.62 190 ASN A N 1
ATOM 1595 C CA . ASN A 1 190 ? -12.052 -0.976 17.603 1.00 68.62 190 ASN A CA 1
ATOM 1596 C C . ASN A 1 190 ? -13.560 -0.953 17.891 1.00 68.62 190 ASN A C 1
ATOM 1598 O O . ASN A 1 190 ? -14.223 -0.012 17.480 1.00 68.62 190 ASN A O 1
ATOM 1602 N N . LEU A 1 191 ? -14.111 -1.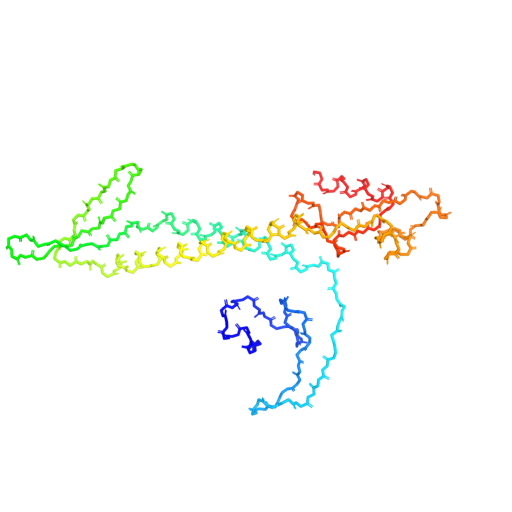971 18.557 1.00 79.69 191 LEU A N 1
ATOM 1603 C CA . LEU A 1 191 ? -15.502 -2.014 19.007 1.00 79.69 191 LEU A CA 1
ATOM 1604 C C . LEU A 1 191 ? -15.601 -1.593 20.471 1.00 79.69 191 LEU A C 1
ATOM 1606 O O . LEU A 1 191 ? -14.864 -2.097 21.325 1.00 79.69 191 LEU A O 1
ATOM 1610 N N . ILE A 1 192 ? -16.542 -0.703 20.756 1.00 83.81 192 ILE A N 1
ATOM 1611 C CA . ILE A 1 192 ? -16.732 -0.114 22.076 1.00 83.81 192 ILE A CA 1
ATOM 1612 C C . ILE A 1 192 ? -18.214 0.038 22.404 1.00 83.81 192 ILE A C 1
ATOM 1614 O O . ILE A 1 192 ? -19.055 0.157 21.513 1.00 83.81 192 ILE A O 1
ATOM 1618 N N . THR A 1 193 ? -18.530 0.042 23.691 1.00 88.00 193 THR A N 1
ATOM 1619 C CA . THR A 1 193 ? -19.869 0.295 24.211 1.00 88.00 193 THR A CA 1
ATOM 1620 C C . THR A 1 193 ? -20.121 1.794 24.344 1.00 88.00 193 THR A C 1
ATOM 1622 O O . THR A 1 193 ? -19.387 2.502 25.035 1.00 88.00 193 THR A O 1
ATOM 1625 N N . THR A 1 194 ? -21.180 2.289 23.707 1.00 89.19 194 THR A N 1
ATOM 1626 C CA . THR A 1 194 ? -21.580 3.707 23.694 1.00 89.19 194 THR A CA 1
ATOM 1627 C C . THR A 1 194 ? -23.030 3.845 24.154 1.00 89.19 194 THR A C 1
ATOM 1629 O O . THR A 1 194 ? -23.837 2.950 23.922 1.00 89.19 194 THR A O 1
ATOM 1632 N N . CYS A 1 195 ? -23.406 4.936 24.825 1.00 92.62 195 CYS A N 1
ATOM 1633 C CA . CYS A 1 195 ? -24.823 5.261 25.004 1.00 92.62 195 CYS A CA 1
ATOM 1634 C C . CYS A 1 195 ? -25.370 5.922 23.733 1.00 92.62 195 CYS A C 1
ATOM 1636 O O . CYS A 1 195 ? -24.604 6.481 22.948 1.00 92.62 195 CYS A O 1
ATOM 1638 N N . GLN A 1 196 ? -26.690 5.879 23.541 1.00 93.00 196 GLN A N 1
ATOM 1639 C CA . GLN A 1 196 ? -27.351 6.459 22.368 1.00 93.00 196 GLN A CA 1
ATOM 1640 C C . GLN A 1 196 ? -26.943 7.921 22.105 1.00 93.00 196 GLN A C 1
ATOM 1642 O O . GLN A 1 196 ? -26.642 8.263 20.967 1.00 93.00 196 GLN A O 1
ATOM 1647 N N . GLU A 1 197 ? -26.866 8.756 23.142 1.00 86.31 197 GLU A N 1
ATOM 1648 C CA . GLU A 1 197 ? -26.479 10.170 23.023 1.00 86.31 197 GLU A CA 1
ATOM 1649 C C . GLU A 1 197 ? -25.034 10.346 22.531 1.00 86.31 197 GLU A C 1
ATOM 1651 O O . GLU A 1 197 ? -24.809 11.010 21.523 1.00 86.31 197 GLU A O 1
ATOM 1656 N N . CYS A 1 198 ? -24.054 9.692 23.171 1.00 83.62 198 CYS A N 1
ATOM 1657 C CA . CYS A 1 198 ? -22.652 9.762 22.736 1.00 83.62 198 CYS A CA 1
ATOM 1658 C C . CYS A 1 198 ? -22.453 9.163 21.336 1.00 83.62 198 CYS A C 1
ATOM 1660 O O . CYS A 1 198 ? -21.581 9.601 20.589 1.00 83.62 198 CYS A O 1
ATOM 1662 N N . ASN A 1 199 ? -23.248 8.150 20.980 1.00 85.31 199 ASN A N 1
ATOM 1663 C CA . ASN A 1 199 ? -23.211 7.541 19.657 1.00 85.31 199 ASN A CA 1
ATOM 1664 C C . ASN A 1 199 ? -23.671 8.515 18.562 1.00 85.31 199 ASN A C 1
ATOM 1666 O O . ASN A 1 199 ? -23.054 8.578 17.501 1.00 85.31 199 ASN A O 1
ATOM 1670 N N . LEU A 1 200 ? -24.740 9.274 18.824 1.00 84.69 200 LEU A N 1
ATOM 1671 C CA . LEU A 1 200 ? -25.249 10.304 17.916 1.00 84.69 200 LEU A CA 1
ATOM 1672 C C . LEU A 1 200 ? -24.256 11.463 17.784 1.00 84.69 200 LEU A C 1
ATOM 1674 O O . LEU A 1 200 ? -23.883 11.820 16.673 1.00 84.69 200 LEU A O 1
ATOM 1678 N N . GLU A 1 201 ? -23.727 11.956 18.906 1.00 77.06 201 GLU A N 1
ATOM 1679 C CA . GLU A 1 201 ? -22.725 13.029 18.909 1.00 77.06 201 GLU A CA 1
ATOM 1680 C C . GLU A 1 201 ? -21.457 12.635 18.128 1.00 77.06 201 GLU A C 1
ATOM 1682 O O . GLU A 1 201 ? -20.852 13.442 17.419 1.00 77.06 201 GLU A O 1
ATOM 1687 N N . LYS A 1 202 ? -21.042 11.366 18.224 1.00 69.25 202 LYS A N 1
ATOM 1688 C CA . LYS A 1 202 ? -19.950 10.834 17.408 1.00 69.25 202 LYS A CA 1
ATOM 1689 C C . LYS A 1 202 ? -20.313 10.810 15.924 1.00 69.25 202 LYS A C 1
ATOM 1691 O O . LYS A 1 202 ? -19.459 11.139 15.104 1.00 69.25 202 LYS A O 1
ATOM 1696 N N . HIS A 1 203 ? -21.528 10.396 15.575 1.00 70.06 203 HIS A N 1
ATOM 1697 C CA . HIS A 1 203 ? -21.985 10.408 14.188 1.00 70.06 203 HIS A CA 1
ATOM 1698 C C . HIS A 1 203 ? -21.855 11.809 13.585 1.00 70.06 203 HIS A C 1
ATOM 1700 O O . HIS A 1 203 ? -21.226 11.942 12.538 1.00 70.06 203 HIS A O 1
ATOM 1706 N N . ASP A 1 204 ? -22.306 12.844 14.289 1.00 59.97 204 ASP A N 1
ATOM 1707 C CA . ASP A 1 204 ? -22.213 14.234 13.825 1.00 59.97 204 ASP A CA 1
ATOM 1708 C C . ASP A 1 204 ? -20.758 14.704 13.639 1.00 59.97 204 ASP A C 1
ATOM 1710 O O . ASP A 1 204 ? -20.457 15.434 12.699 1.00 59.97 204 ASP A O 1
ATOM 1714 N N . LYS A 1 205 ? -19.815 14.235 14.472 1.00 56.06 205 LYS A N 1
ATOM 1715 C CA . LYS A 1 205 ? -18.378 14.572 14.355 1.00 56.06 205 LYS A CA 1
ATOM 1716 C C . LYS A 1 205 ? -17.666 13.936 13.156 1.00 56.06 205 LYS A C 1
ATOM 1718 O O . LYS A 1 205 ? -16.629 14.447 12.737 1.00 56.06 205 LYS A O 1
ATOM 1723 N N . TYR A 1 206 ? -18.146 12.798 12.655 1.00 51.88 206 TYR A N 1
ATOM 1724 C CA . TYR A 1 206 ? -17.506 12.061 11.553 1.00 51.88 206 TYR A CA 1
ATOM 1725 C C . TYR A 1 206 ? -18.281 12.123 10.225 1.00 51.88 206 TYR A C 1
ATOM 1727 O O . TYR A 1 206 ? -17.760 11.614 9.220 1.00 51.88 206 TYR A O 1
ATOM 1735 N N . SER A 1 207 ? -19.476 12.727 10.237 1.00 50.25 207 SER A N 1
ATOM 1736 C CA . SER A 1 207 ? -20.325 12.982 9.064 1.00 50.25 207 SER A CA 1
ATOM 1737 C C . SER A 1 207 ? -19.684 13.959 8.082 1.00 50.25 207 SER A C 1
ATOM 1739 O O . SER A 1 207 ? -18.929 14.853 8.524 1.00 50.25 207 SER A O 1
#